Protein AF-A0A3L7LSU4-F1 (afdb_monomer_lite)

Sequence (202 aa):
MYWINGIPQAQLPLADRTIHLGDGFFTTARLLDGDIPLLAWHLERLSLAVQRLLFAPLDADALRREMLTVAGDGGDGVLKALISRGSGGQGYSFSGCGAPVPVLAGIKHNNRLEQVLISAHLERDAAHETLVLDTKGGECASTNLFWRRGYALAEVAVGPEALATADKVFITNALLPIVPVKAIDERHYADRTLYLQLYPLC

Foldseek 3Di:
DDADPNRDDDDADCQFCCNVPLQKFKDKFWQDFLDTPPLVVRLVLRQVCCVQSVADDDPSVVVSVSSSVVSNVTDTDMDMDMDTSTGDDDDPDPPPDDDDDPRPQLTRTRPCVVVVVLVVVCVVDPDPDDFDADPVQWTSDSDDDDDDDPDDDDDDGDHPVVVLVDLWDWDDDNHRHIDTDQDDVPRGRDDCPVVVVCVVVD

Structure (mmCIF, N/CA/C/O backbone):
data_AF-A0A3L7LSU4-F1
#
_entry.id   AF-A0A3L7LSU4-F1
#
loop_
_atom_site.group_PDB
_atom_site.id
_atom_site.type_symbol
_atom_site.label_atom_id
_atom_site.label_alt_id
_atom_site.label_comp_id
_atom_site.label_asym_id
_atom_site.label_entity_id
_atom_site.label_seq_id
_atom_site.pdbx_PDB_ins_code
_atom_site.Cartn_x
_atom_site.Cartn_y
_atom_site.Cartn_z
_atom_site.occupancy
_atom_site.B_iso_or_equiv
_atom_site.auth_seq_id
_atom_site.auth_comp_id
_atom_site.auth_asym_id
_atom_site.auth_atom_id
_atom_site.pdbx_PDB_model_num
ATOM 1 N N . MET A 1 1 ? 4.010 10.832 17.544 1.00 72.31 1 MET A N 1
ATOM 2 C CA . MET A 1 1 ? 2.819 10.707 18.415 1.00 72.31 1 MET A CA 1
ATOM 3 C C . MET A 1 1 ? 1.761 9.937 17.628 1.00 72.31 1 MET A C 1
ATOM 5 O O . MET A 1 1 ? 1.790 10.044 16.410 1.00 72.31 1 MET A O 1
ATOM 9 N N . TYR A 1 2 ? 0.921 9.111 18.259 1.00 81.62 2 TYR A N 1
ATOM 10 C CA . TYR A 1 2 ? -0.174 8.412 17.566 1.00 81.62 2 TYR A CA 1
ATOM 11 C C . TYR A 1 2 ? -1.514 8.980 18.024 1.00 81.62 2 TYR A C 1
ATOM 13 O O . TYR A 1 2 ? -1.640 9.392 19.176 1.00 81.62 2 TYR A O 1
ATOM 21 N N . TRP A 1 3 ? -2.499 8.954 17.131 1.00 81.12 3 TRP A N 1
ATOM 22 C CA . TRP A 1 3 ? -3.888 9.287 17.418 1.00 81.12 3 TRP A CA 1
ATOM 23 C C . TRP A 1 3 ? -4.716 8.024 17.227 1.00 81.12 3 TRP A C 1
ATOM 25 O O . TRP A 1 3 ? -4.648 7.390 16.176 1.00 81.12 3 TRP A O 1
ATOM 35 N N . ILE A 1 4 ? -5.463 7.639 18.256 1.00 81.69 4 ILE A N 1
ATOM 36 C CA . ILE A 1 4 ? -6.356 6.481 18.218 1.00 81.69 4 ILE A CA 1
ATOM 37 C C . ILE A 1 4 ? -7.745 6.989 18.579 1.00 81.69 4 ILE A C 1
ATOM 39 O O . ILE A 1 4 ? -7.951 7.478 19.693 1.00 81.69 4 ILE A O 1
ATOM 43 N N . ASN A 1 5 ? -8.674 6.890 17.623 1.00 80.19 5 ASN A N 1
ATOM 44 C CA . ASN A 1 5 ? -10.035 7.429 17.710 1.00 80.19 5 ASN A CA 1
ATOM 45 C C . ASN A 1 5 ? -10.043 8.923 18.092 1.00 80.19 5 ASN A C 1
ATOM 47 O O . ASN A 1 5 ? -10.687 9.320 19.062 1.00 80.19 5 ASN A O 1
ATOM 51 N N . GLY A 1 6 ? -9.242 9.731 17.388 1.00 75.75 6 GLY A N 1
ATOM 52 C CA . GLY A 1 6 ? -9.100 11.170 17.638 1.00 75.75 6 GLY A CA 1
ATOM 53 C C . GLY A 1 6 ? -8.309 11.568 18.894 1.00 75.75 6 GLY A C 1
ATOM 54 O O . GLY A 1 6 ? -8.063 12.755 19.095 1.00 75.75 6 GLY A O 1
ATOM 55 N N . ILE A 1 7 ? -7.871 10.618 19.729 1.00 81.19 7 ILE A N 1
ATOM 56 C CA . ILE A 1 7 ? -7.180 10.905 20.997 1.00 81.19 7 ILE A CA 1
ATOM 57 C C . ILE A 1 7 ? -5.681 10.589 20.874 1.00 81.19 7 ILE A C 1
ATOM 59 O O . ILE A 1 7 ? -5.341 9.463 20.496 1.00 81.19 7 ILE A O 1
ATOM 63 N N . PRO A 1 8 ? -4.770 11.519 21.230 1.00 83.50 8 PRO A N 1
ATOM 64 C CA . PRO A 1 8 ? -3.342 11.230 21.315 1.00 83.50 8 PRO A CA 1
ATOM 65 C C . PRO A 1 8 ? -3.047 10.165 22.378 1.00 83.50 8 PRO A C 1
ATOM 67 O O . PRO A 1 8 ? -3.254 10.390 23.569 1.00 83.50 8 PRO A O 1
ATOM 70 N N . GLN A 1 9 ? -2.558 8.998 21.965 1.00 86.94 9 GLN A N 1
ATOM 71 C CA . GLN A 1 9 ? -2.191 7.910 22.876 1.00 86.94 9 GLN A CA 1
ATOM 72 C C . GLN A 1 9 ? -1.255 6.911 22.197 1.00 86.94 9 GLN A C 1
ATOM 74 O O . GLN A 1 9 ? -1.222 6.819 20.978 1.00 86.94 9 GLN A O 1
ATOM 79 N N . ALA A 1 10 ? -0.497 6.142 22.978 1.00 85.12 10 ALA A N 1
ATOM 80 C CA . ALA A 1 10 ? 0.478 5.172 22.462 1.00 85.12 10 ALA A CA 1
ATOM 81 C C . ALA A 1 10 ? 0.079 3.706 22.706 1.00 85.12 10 ALA A C 1
ATOM 83 O O . ALA A 1 10 ? 0.893 2.806 22.510 1.00 85.12 10 ALA A O 1
ATOM 84 N N . GLN A 1 11 ? -1.146 3.463 23.175 1.00 86.06 11 GLN A N 1
ATOM 85 C CA . GLN A 1 11 ? -1.610 2.145 23.596 1.00 86.06 11 GLN A CA 1
ATOM 86 C C . GLN A 1 11 ? -2.879 1.765 22.841 1.00 86.06 11 GLN A C 1
ATOM 88 O O . GLN A 1 11 ? -3.807 2.558 22.737 1.00 86.06 11 GLN A O 1
ATOM 93 N N . LEU A 1 12 ? -2.917 0.532 22.343 1.00 84.31 12 LEU A N 1
ATOM 94 C CA . LEU A 1 12 ? -4.110 -0.094 21.785 1.00 84.31 12 LEU A CA 1
ATOM 95 C C . LEU A 1 12 ? -4.523 -1.244 22.719 1.00 84.31 12 LEU A C 1
ATOM 97 O O . LEU A 1 12 ? -3.636 -1.913 23.260 1.00 84.31 12 LEU A O 1
ATOM 101 N N . PRO A 1 13 ? -5.826 -1.505 22.929 1.00 82.56 13 PRO A N 1
ATOM 102 C CA . PRO A 1 13 ? -6.262 -2.657 23.707 1.00 82.56 13 PRO A CA 1
ATOM 103 C C . PRO A 1 13 ? -5.677 -3.957 23.151 1.00 82.56 13 PRO A C 1
ATOM 105 O O . PRO A 1 13 ? -5.752 -4.205 21.950 1.00 82.56 13 PRO A O 1
ATOM 108 N N . LEU A 1 14 ? -5.154 -4.825 24.024 1.00 86.12 14 LEU A N 1
ATOM 109 C CA . LEU A 1 14 ? -4.649 -6.138 23.599 1.00 86.12 14 LEU A CA 1
ATOM 110 C C . LEU A 1 14 ? -5.730 -6.979 22.923 1.00 86.12 14 LEU A C 1
ATOM 112 O O . LEU A 1 14 ? -5.404 -7.740 22.028 1.00 86.12 14 LEU A O 1
ATOM 116 N N . ALA A 1 15 ? -6.992 -6.801 23.323 1.00 81.56 15 ALA A N 1
ATOM 117 C CA . ALA A 1 15 ? -8.148 -7.479 22.744 1.00 81.56 15 ALA A CA 1
ATOM 118 C C . ALA A 1 15 ? -8.510 -7.000 21.323 1.00 81.56 15 ALA A C 1
ATOM 120 O O . ALA A 1 15 ? -9.449 -7.536 20.727 1.00 81.56 15 ALA A O 1
ATOM 121 N N . ASP A 1 16 ? -7.820 -5.989 20.782 1.00 86.19 16 ASP A N 1
ATOM 122 C CA . ASP A 1 16 ? -8.044 -5.533 19.416 1.00 86.19 16 ASP A CA 1
ATOM 123 C C . ASP A 1 16 ? -7.655 -6.628 18.414 1.00 86.19 16 ASP A C 1
ATOM 125 O O . ASP A 1 16 ? -6.566 -7.209 18.445 1.00 86.19 16 ASP A O 1
ATOM 129 N N . ARG A 1 17 ? -8.560 -6.910 17.481 1.00 86.62 17 ARG A N 1
ATOM 130 C CA . ARG A 1 17 ? -8.402 -7.993 16.510 1.00 86.62 17 ARG A CA 1
ATOM 131 C C . ARG A 1 17 ? -7.239 -7.767 15.548 1.00 86.62 17 ARG A C 1
ATOM 133 O O . ARG A 1 17 ? -6.739 -8.743 14.992 1.00 86.62 17 ARG A O 1
ATOM 140 N N . THR A 1 18 ? -6.747 -6.539 15.365 1.00 88.88 18 THR A N 1
ATOM 141 C CA . THR A 1 18 ? -5.531 -6.313 14.574 1.00 88.88 18 THR A CA 1
ATOM 142 C C . THR A 1 18 ? -4.288 -6.904 15.231 1.00 88.88 18 THR A C 1
ATOM 144 O O . THR A 1 18 ? -3.370 -7.281 14.507 1.00 88.88 18 THR A O 1
ATOM 147 N N . ILE A 1 19 ? -4.254 -6.995 16.565 1.00 86.31 19 ILE A N 1
ATOM 148 C CA . ILE A 1 19 ? -3.133 -7.573 17.315 1.00 86.31 19 ILE A CA 1
ATOM 149 C C . ILE A 1 19 ? -3.117 -9.091 17.147 1.00 86.31 19 ILE A C 1
ATOM 151 O O . ILE A 1 19 ? -2.060 -9.691 16.984 1.00 86.31 19 ILE A O 1
ATOM 155 N N . HIS A 1 20 ? -4.297 -9.709 17.155 1.00 83.38 20 HIS A N 1
ATOM 156 C CA . HIS A 1 20 ? -4.431 -11.162 17.115 1.00 83.38 20 HIS A CA 1
ATOM 157 C C . HIS A 1 20 ? -4.475 -11.746 15.700 1.00 83.38 20 HIS A C 1
ATOM 159 O O . HIS A 1 20 ? -3.969 -12.841 15.476 1.00 83.38 20 HIS A O 1
ATOM 165 N N . LEU A 1 21 ? -5.121 -11.048 14.763 1.00 87.00 21 LEU A N 1
ATOM 166 C CA . LEU A 1 21 ? -5.557 -11.609 13.479 1.00 87.00 21 LEU A CA 1
ATOM 167 C C . LEU A 1 21 ? -5.137 -10.773 12.265 1.00 87.00 21 LEU A C 1
ATOM 169 O O . LEU A 1 21 ? -5.483 -11.127 11.140 1.00 87.00 21 LEU A O 1
ATOM 173 N N . GLY A 1 22 ? -4.501 -9.614 12.473 1.00 88.94 22 GLY A N 1
ATOM 174 C CA . GLY A 1 22 ? -4.298 -8.647 11.391 1.00 88.94 22 GLY A CA 1
ATOM 175 C C . GLY A 1 22 ? -5.618 -8.185 10.752 1.00 88.94 22 GLY A C 1
ATOM 176 O O . GLY A 1 22 ? -5.636 -7.824 9.575 1.00 88.94 22 GLY A O 1
ATOM 177 N N . ASP A 1 23 ? -6.727 -8.223 11.503 1.00 89.75 23 ASP A N 1
ATOM 178 C CA . ASP A 1 23 ? -8.079 -7.889 11.036 1.00 89.75 23 ASP A CA 1
ATOM 179 C C . ASP A 1 23 ? -8.270 -6.368 10.965 1.00 89.75 23 ASP A C 1
ATOM 181 O O . ASP A 1 23 ? -8.862 -5.718 11.833 1.00 89.75 23 ASP A O 1
ATOM 185 N N . GLY A 1 24 ? -7.661 -5.799 9.931 1.00 90.81 24 GLY A N 1
ATOM 186 C CA . GLY A 1 24 ? -7.587 -4.374 9.681 1.00 90.81 24 GLY A CA 1
ATOM 187 C C . GLY A 1 24 ? -6.903 -4.071 8.357 1.00 90.81 24 GLY A C 1
ATOM 188 O O . GLY A 1 24 ? -6.406 -4.956 7.653 1.00 90.81 24 GLY A O 1
ATOM 189 N N . PHE A 1 25 ? -6.879 -2.796 8.013 1.00 94.50 25 PHE A N 1
ATOM 190 C CA . PHE A 1 25 ? -6.265 -2.285 6.797 1.00 94.50 25 PHE A CA 1
ATOM 191 C C . PHE A 1 25 ? -5.698 -0.896 7.038 1.00 94.50 25 PHE A C 1
ATOM 193 O O . PHE A 1 25 ? -5.996 -0.242 8.037 1.00 94.50 25 PHE A O 1
ATOM 200 N N . PHE A 1 26 ? -4.837 -0.448 6.132 1.00 95.19 26 PHE A N 1
ATOM 201 C CA . PHE A 1 26 ? -4.142 0.811 6.311 1.00 95.19 26 PHE A CA 1
ATOM 202 C C . PHE A 1 26 ? -3.858 1.519 4.998 1.00 95.19 26 PHE A C 1
ATOM 204 O O . PHE A 1 26 ? -3.836 0.934 3.915 1.00 95.19 26 PHE A O 1
ATOM 211 N N . THR A 1 27 ? -3.552 2.801 5.113 1.00 95.00 27 THR A N 1
ATOM 212 C CA . THR A 1 27 ? -2.898 3.546 4.052 1.00 95.00 27 THR A CA 1
ATOM 213 C C . THR A 1 27 ? -1.707 4.319 4.593 1.00 95.00 27 THR A C 1
ATOM 215 O O . THR A 1 27 ? -1.620 4.600 5.788 1.00 95.00 27 THR A O 1
ATOM 218 N N . THR A 1 28 ? -0.765 4.620 3.710 1.00 94.00 28 THR A N 1
ATOM 219 C CA . THR A 1 28 ? 0.443 5.380 4.024 1.00 94.00 28 THR A CA 1
ATOM 220 C C . THR A 1 28 ? 0.536 6.491 3.000 1.00 94.00 28 THR A C 1
ATOM 222 O O . THR A 1 28 ? 0.670 6.197 1.815 1.00 94.00 28 THR A O 1
ATOM 225 N N . ALA A 1 29 ? 0.387 7.726 3.454 1.00 93.44 29 ALA A N 1
ATOM 226 C CA . ALA A 1 29 ? 0.376 8.927 2.641 1.00 93.44 29 ALA A CA 1
ATOM 227 C C . ALA A 1 29 ? 1.642 9.744 2.901 1.00 93.44 29 ALA A C 1
ATOM 229 O O . ALA A 1 29 ? 2.172 9.751 4.016 1.00 93.44 29 ALA A O 1
ATOM 230 N N . ARG A 1 30 ? 2.114 10.435 1.868 1.00 92.88 30 ARG A N 1
ATOM 231 C CA . ARG A 1 30 ? 3.151 11.454 2.009 1.00 92.88 30 ARG A CA 1
ATOM 232 C C . ARG A 1 30 ? 2.532 12.707 2.634 1.00 92.88 30 ARG A C 1
ATOM 234 O O . ARG A 1 30 ? 1.376 13.011 2.353 1.00 92.88 30 ARG A O 1
ATOM 241 N N . LEU A 1 31 ? 3.295 13.404 3.466 1.00 92.56 31 LEU A N 1
ATOM 242 C CA . LEU A 1 31 ? 3.015 14.775 3.884 1.00 92.56 31 LEU A CA 1
ATOM 243 C C . LEU A 1 31 ? 3.996 15.695 3.164 1.00 92.56 31 LEU A C 1
ATOM 245 O O . LEU A 1 31 ? 5.190 15.383 3.117 1.00 92.56 31 LEU A O 1
ATOM 249 N N . LEU A 1 32 ? 3.478 16.769 2.580 1.00 90.31 32 LEU A N 1
ATOM 250 C CA . LEU A 1 32 ? 4.253 17.801 1.897 1.00 90.31 32 LEU A CA 1
ATOM 251 C C . LEU A 1 32 ? 3.725 19.158 2.321 1.00 90.31 32 LEU A C 1
ATOM 253 O O . LEU A 1 32 ? 2.558 19.436 2.071 1.00 90.31 32 LEU A O 1
ATOM 257 N N . ASP A 1 33 ? 4.556 19.967 2.973 1.00 89.56 33 ASP A N 1
ATOM 258 C CA . ASP A 1 33 ? 4.183 21.322 3.410 1.00 89.56 33 ASP A CA 1
ATOM 259 C C . ASP A 1 33 ? 2.855 21.386 4.203 1.00 89.56 33 ASP A C 1
ATOM 261 O O . ASP A 1 33 ? 2.079 22.333 4.097 1.00 89.56 33 ASP A O 1
ATOM 265 N N . GLY A 1 34 ? 2.580 20.357 5.016 1.00 88.00 34 GLY A N 1
ATOM 266 C CA . GLY A 1 34 ? 1.340 20.245 5.798 1.00 88.00 34 GLY A CA 1
ATOM 267 C C . GLY A 1 34 ? 0.107 19.778 5.011 1.00 88.00 34 GLY A C 1
ATOM 268 O O . GLY A 1 34 ? -0.969 19.630 5.590 1.00 88.00 34 GLY A O 1
ATOM 269 N N . ASP A 1 35 ? 0.260 19.482 3.721 1.00 91.56 35 ASP A N 1
ATOM 270 C CA . ASP A 1 35 ? -0.760 18.877 2.872 1.00 91.56 35 ASP A CA 1
ATOM 271 C C . ASP A 1 35 ? -0.581 17.359 2.734 1.00 91.56 35 ASP A C 1
ATOM 273 O O . ASP A 1 35 ? 0.493 16.787 2.943 1.00 91.56 35 ASP A O 1
ATOM 277 N N . ILE A 1 36 ? -1.668 16.696 2.325 1.00 94.69 36 ILE A N 1
ATOM 278 C CA . ILE A 1 36 ? -1.700 15.266 2.004 1.00 94.69 36 ILE A CA 1
ATOM 279 C C . ILE A 1 36 ? -1.989 15.105 0.504 1.00 94.69 36 ILE A C 1
ATOM 281 O O . ILE A 1 36 ? -3.161 15.100 0.098 1.00 94.69 36 ILE A O 1
ATOM 285 N N . PRO A 1 37 ? -0.960 14.947 -0.349 1.00 92.81 37 PRO A N 1
ATOM 286 C CA . PRO A 1 37 ? -1.159 14.621 -1.753 1.00 92.81 37 PRO A CA 1
ATOM 287 C C . PRO A 1 37 ? -2.049 13.387 -1.919 1.00 92.81 37 PRO A C 1
ATOM 289 O O . PRO A 1 37 ? -1.949 12.414 -1.171 1.00 92.81 37 PRO A O 1
ATOM 292 N N . LEU A 1 38 ? -2.936 13.425 -2.916 1.00 94.00 38 LEU A N 1
ATOM 293 C CA . LEU A 1 38 ? -3.853 12.325 -3.238 1.00 94.00 38 LEU A CA 1
ATOM 294 C C . LEU A 1 38 ? -4.782 11.906 -2.076 1.00 94.00 38 LEU A C 1
ATOM 296 O O . LEU A 1 38 ? -5.271 10.776 -2.064 1.00 94.00 38 LEU A O 1
ATOM 300 N N . LEU A 1 39 ? -5.082 12.800 -1.121 1.00 95.69 39 LEU A N 1
ATOM 301 C CA . LEU A 1 39 ? -5.951 12.509 0.032 1.00 95.69 39 LEU A CA 1
ATOM 302 C C . LEU A 1 39 ? -7.267 11.816 -0.354 1.00 95.69 39 LEU A C 1
ATOM 304 O O . LEU A 1 39 ? -7.653 10.835 0.276 1.00 95.69 39 LEU A O 1
ATOM 308 N N . ALA A 1 40 ? -7.933 12.283 -1.414 1.00 95.62 40 ALA A N 1
ATOM 309 C CA . ALA A 1 40 ? -9.173 11.675 -1.900 1.00 95.62 40 ALA A CA 1
ATOM 310 C C . ALA A 1 40 ? -8.990 10.188 -2.262 1.00 95.62 40 ALA A C 1
ATOM 312 O O . ALA A 1 40 ? -9.800 9.356 -1.865 1.00 95.62 40 ALA A O 1
ATOM 313 N N . TRP A 1 41 ? -7.882 9.841 -2.920 1.00 94.62 41 TRP A N 1
ATOM 314 C CA . TRP A 1 41 ? -7.555 8.464 -3.298 1.00 94.62 41 TRP A CA 1
ATOM 315 C C . TRP A 1 41 ? -7.166 7.614 -2.088 1.00 94.62 41 TRP A C 1
ATOM 317 O O . TRP A 1 41 ? -7.467 6.422 -2.048 1.00 94.62 41 TRP A O 1
ATOM 327 N N . HIS A 1 42 ? -6.518 8.211 -1.079 1.00 95.19 42 HIS A N 1
ATOM 328 C CA . HIS A 1 42 ? -6.267 7.557 0.206 1.00 95.19 42 HIS A CA 1
ATOM 329 C C . HIS A 1 42 ? -7.571 7.209 0.932 1.00 95.19 42 HIS A C 1
ATOM 331 O O . HIS A 1 42 ? -7.696 6.094 1.432 1.00 95.19 42 HIS A O 1
ATOM 337 N N . LEU A 1 43 ? -8.552 8.111 0.950 1.00 95.12 43 LEU A N 1
ATOM 338 C CA . LEU A 1 43 ? -9.866 7.846 1.540 1.00 95.12 43 LEU A CA 1
ATOM 339 C C . LEU A 1 43 ? -10.650 6.807 0.726 1.00 95.12 43 LEU A C 1
ATOM 341 O O . LEU A 1 43 ? -11.222 5.885 1.302 1.00 95.12 43 LEU A O 1
ATOM 345 N N . GLU A 1 44 ? -10.622 6.890 -0.605 1.00 93.81 44 GLU A N 1
ATOM 346 C CA . GLU A 1 44 ? -11.315 5.950 -1.492 1.00 93.81 44 GLU A CA 1
ATOM 347 C C . GLU A 1 44 ? -10.834 4.505 -1.301 1.00 93.81 44 GLU A C 1
ATOM 349 O O . GLU A 1 44 ? -11.649 3.596 -1.137 1.00 93.81 44 GLU A O 1
ATOM 354 N N . ARG A 1 45 ? -9.516 4.271 -1.225 1.00 93.12 45 ARG A N 1
ATOM 355 C CA . ARG A 1 45 ? -8.993 2.914 -0.979 1.00 93.12 45 ARG A CA 1
ATOM 356 C C . ARG A 1 45 ? -9.352 2.368 0.402 1.00 93.12 45 ARG A C 1
ATOM 358 O O . ARG A 1 45 ? -9.501 1.156 0.547 1.00 93.12 45 ARG A O 1
ATOM 365 N N . LEU A 1 46 ? -9.471 3.233 1.413 1.00 93.62 46 LEU A N 1
ATOM 366 C CA . LEU A 1 46 ? -9.901 2.825 2.750 1.00 93.62 46 LEU A CA 1
ATOM 367 C C . LEU A 1 46 ? -11.385 2.453 2.723 1.00 93.62 46 LEU A C 1
ATOM 369 O O . LEU A 1 46 ? -11.748 1.397 3.230 1.00 93.62 46 LEU A O 1
ATOM 373 N N . SER A 1 47 ? -12.219 3.237 2.040 1.00 92.12 47 SER A N 1
ATOM 374 C CA . SER A 1 47 ? -13.634 2.920 1.813 1.00 92.12 47 SER A CA 1
ATOM 375 C C . SER A 1 47 ? -13.825 1.604 1.053 1.00 92.12 47 SER A C 1
ATOM 377 O O . SER A 1 47 ? -14.669 0.789 1.425 1.00 92.12 47 SER A O 1
ATOM 379 N N . LEU A 1 48 ? -13.004 1.337 0.033 1.00 91.50 48 LEU A N 1
ATOM 380 C CA . LEU A 1 48 ? -13.018 0.056 -0.675 1.00 91.50 48 LEU A CA 1
ATOM 381 C C . LEU A 1 48 ? -12.661 -1.111 0.259 1.00 91.50 48 LEU A C 1
ATOM 383 O O . LEU A 1 48 ? -13.289 -2.168 0.202 1.00 91.50 48 LEU A O 1
ATOM 387 N N . ALA A 1 49 ? -11.673 -0.927 1.140 1.00 91.50 49 ALA A N 1
ATOM 388 C CA . ALA A 1 49 ? -11.294 -1.935 2.123 1.00 91.50 49 ALA A CA 1
ATOM 389 C C . ALA A 1 49 ? -12.406 -2.187 3.155 1.00 91.50 49 ALA A C 1
ATOM 391 O O . ALA A 1 49 ? -12.678 -3.349 3.453 1.00 91.50 49 ALA A O 1
ATOM 392 N N . VAL A 1 50 ? -13.100 -1.140 3.626 1.00 91.25 50 VAL A N 1
ATOM 393 C CA . VAL A 1 50 ? -14.287 -1.265 4.498 1.00 91.25 50 VAL A CA 1
ATOM 394 C C . VAL A 1 50 ? -15.318 -2.196 3.865 1.00 91.25 50 VAL A C 1
ATOM 396 O O . VAL A 1 50 ? -15.761 -3.151 4.501 1.00 91.25 50 VAL A O 1
ATOM 399 N N . GLN A 1 51 ? -15.660 -1.950 2.597 1.00 89.56 51 GLN A N 1
ATOM 400 C CA . GLN A 1 51 ? -16.658 -2.737 1.872 1.00 89.56 51 GLN A CA 1
ATOM 401 C C . GLN A 1 51 ? -16.213 -4.191 1.695 1.00 89.56 51 GLN A C 1
ATOM 403 O O . GLN A 1 51 ? -16.954 -5.118 2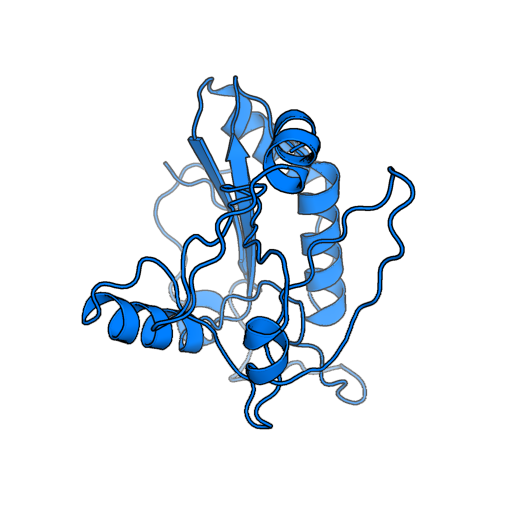.014 1.00 89.56 51 GLN A O 1
ATOM 408 N N . ARG A 1 52 ? -14.988 -4.404 1.208 1.00 88.50 52 ARG A N 1
ATOM 409 C CA . ARG A 1 52 ? -14.492 -5.741 0.856 1.00 88.50 52 ARG A CA 1
ATOM 410 C C . ARG A 1 52 ? -14.172 -6.616 2.066 1.00 88.50 52 ARG A C 1
ATOM 412 O O . ARG A 1 52 ? -14.268 -7.835 1.971 1.00 88.50 52 ARG A O 1
ATOM 419 N N . LEU A 1 53 ? -13.791 -6.008 3.189 1.00 87.81 53 LEU A N 1
ATOM 420 C CA . LEU A 1 53 ? -13.511 -6.707 4.445 1.00 87.81 53 LEU A CA 1
ATOM 421 C C . LEU A 1 53 ? -14.719 -6.725 5.390 1.00 87.81 53 LEU A C 1
ATOM 423 O O . LEU A 1 53 ? -14.584 -7.169 6.531 1.00 87.81 53 LEU A O 1
ATOM 427 N N . LEU A 1 54 ? -15.891 -6.271 4.932 1.00 88.25 54 LEU A N 1
ATOM 428 C CA . LEU A 1 54 ? -17.152 -6.333 5.674 1.00 88.25 54 LEU A CA 1
ATOM 429 C C . LEU A 1 54 ? -17.070 -5.606 7.028 1.00 88.25 54 LEU A C 1
ATOM 431 O O . LEU A 1 54 ? -17.449 -6.145 8.068 1.00 88.25 54 LEU A O 1
ATOM 435 N N . PHE A 1 55 ? -16.486 -4.410 7.042 1.00 88.19 55 PHE A N 1
ATOM 436 C CA . PHE A 1 55 ? -16.462 -3.546 8.223 1.00 88.19 55 PHE A CA 1
ATOM 437 C C . PHE A 1 55 ? -17.784 -2.785 8.357 1.00 88.19 55 PHE A C 1
ATOM 439 O O . PHE A 1 55 ? -18.491 -2.558 7.374 1.00 88.19 55 PHE A O 1
ATOM 446 N N . ALA A 1 56 ? -18.098 -2.350 9.580 1.00 87.06 56 ALA A N 1
ATOM 447 C CA . ALA A 1 56 ? -19.136 -1.344 9.775 1.00 87.06 56 ALA A CA 1
ATOM 448 C C . ALA A 1 56 ? -18.785 -0.062 8.989 1.00 87.06 56 ALA A C 1
ATOM 450 O O . ALA A 1 56 ? -17.596 0.201 8.768 1.00 87.06 56 ALA A O 1
ATOM 451 N N . PRO A 1 57 ? -19.785 0.738 8.569 1.00 87.12 57 PRO A N 1
ATOM 452 C CA . PRO A 1 57 ? -19.534 1.988 7.865 1.00 87.12 57 PRO A CA 1
ATOM 453 C C . PRO A 1 57 ? -18.541 2.876 8.621 1.00 87.12 57 PRO A C 1
ATOM 455 O O . PRO A 1 57 ? -18.704 3.135 9.813 1.00 87.12 57 PRO A O 1
ATOM 458 N N . LEU A 1 58 ? -17.517 3.336 7.908 1.00 87.19 58 LEU A N 1
ATOM 459 C CA . LEU A 1 58 ? -16.524 4.279 8.407 1.00 87.19 58 LEU A CA 1
ATOM 460 C C . LEU A 1 58 ? -16.967 5.700 8.052 1.00 87.19 58 LEU A C 1
ATOM 462 O O . LEU A 1 58 ? -17.283 5.970 6.893 1.00 87.19 58 LEU A O 1
ATOM 466 N N . ASP A 1 59 ? -16.951 6.612 9.025 1.00 90.94 59 ASP A N 1
ATOM 467 C CA . ASP A 1 59 ? -17.158 8.039 8.765 1.00 90.94 59 ASP A CA 1
ATOM 468 C C . ASP A 1 59 ? -15.915 8.615 8.066 1.00 90.94 59 ASP A C 1
ATOM 470 O O . ASP A 1 59 ? -14.917 8.985 8.693 1.00 90.94 59 ASP A O 1
ATOM 474 N N . ALA A 1 60 ? -15.966 8.642 6.733 1.00 90.19 60 ALA A N 1
ATOM 475 C CA . ALA A 1 60 ? -14.874 9.122 5.897 1.00 90.19 60 ALA A CA 1
ATOM 476 C C . ALA A 1 60 ? -14.583 10.617 6.106 1.00 90.19 60 ALA A C 1
ATOM 478 O O . ALA A 1 60 ? -13.431 11.031 5.972 1.00 90.19 60 ALA A O 1
ATOM 479 N N . ASP A 1 61 ? -15.587 11.421 6.468 1.00 92.56 61 ASP A N 1
ATOM 480 C CA . ASP A 1 61 ? -15.407 12.849 6.719 1.00 92.56 61 ASP A CA 1
ATOM 481 C C . ASP A 1 61 ? -14.737 13.098 8.072 1.00 92.56 61 ASP A C 1
ATOM 483 O O . ASP A 1 61 ? -13.883 13.981 8.181 1.00 92.56 61 ASP A O 1
ATOM 487 N N . ALA A 1 62 ? -15.080 12.314 9.098 1.00 90.69 62 ALA A N 1
ATOM 488 C CA . ALA A 1 62 ? -14.363 12.333 10.371 1.00 90.69 62 ALA A CA 1
ATOM 489 C C . ALA A 1 62 ? -12.901 11.926 10.186 1.00 90.69 62 ALA A C 1
ATOM 491 O O . ALA A 1 62 ? -12.012 12.683 10.580 1.00 90.69 62 ALA A O 1
ATOM 492 N N . LEU A 1 63 ? -12.645 10.813 9.491 1.00 91.50 63 LEU A N 1
ATOM 493 C CA . LEU A 1 63 ? -11.282 10.377 9.198 1.00 91.50 63 LEU A CA 1
ATOM 494 C C . LEU A 1 63 ? -10.509 11.429 8.392 1.00 91.50 63 LEU A C 1
ATOM 496 O O . LEU A 1 63 ? -9.352 11.714 8.693 1.00 91.50 63 LEU A O 1
ATOM 500 N N . ARG A 1 64 ? -11.146 12.049 7.392 1.00 94.56 64 ARG A N 1
ATOM 501 C CA . ARG A 1 64 ? -10.545 13.140 6.616 1.00 94.56 64 ARG A CA 1
ATOM 502 C C . ARG A 1 64 ? -10.116 14.294 7.517 1.00 94.56 64 ARG A C 1
ATOM 504 O O . ARG A 1 64 ? -8.999 14.782 7.366 1.00 94.56 64 ARG A O 1
ATOM 511 N N . ARG A 1 65 ? -10.987 14.740 8.430 1.00 92.50 65 ARG A N 1
ATOM 512 C CA . ARG A 1 65 ? -10.663 15.814 9.381 1.00 92.50 65 ARG A CA 1
ATOM 513 C C . ARG A 1 65 ? -9.492 15.423 10.274 1.00 92.50 65 ARG A C 1
ATOM 515 O O . ARG A 1 65 ? -8.584 16.224 10.425 1.00 92.50 65 ARG A O 1
ATOM 522 N N . GLU A 1 66 ? -9.474 14.202 10.804 1.00 90.69 66 GLU A N 1
ATOM 523 C CA . GLU A 1 66 ? -8.361 13.715 11.630 1.00 90.69 66 GLU A CA 1
ATOM 524 C C . GLU A 1 66 ? -7.035 13.702 10.863 1.00 90.69 66 GLU A C 1
ATOM 526 O O . GLU A 1 66 ? -6.034 14.212 11.362 1.00 90.69 66 GLU A O 1
ATOM 531 N N . MET A 1 67 ? -7.030 13.184 9.631 1.00 92.88 67 MET A N 1
ATOM 532 C CA . MET A 1 67 ? -5.836 13.178 8.784 1.00 92.88 67 MET A CA 1
ATOM 533 C C . MET A 1 67 ? -5.320 14.600 8.529 1.00 92.88 67 MET A C 1
ATOM 535 O O . MET A 1 67 ? -4.123 14.841 8.657 1.00 92.88 67 MET A O 1
ATOM 539 N N . LEU A 1 68 ? -6.216 15.541 8.212 1.00 92.44 68 LEU A N 1
ATOM 540 C CA . LEU A 1 68 ? -5.858 16.945 7.988 1.00 92.44 68 LEU A CA 1
ATOM 541 C C . LEU A 1 68 ? -5.350 17.631 9.260 1.00 92.44 68 LEU A C 1
ATOM 543 O O . LEU A 1 68 ? -4.399 18.398 9.182 1.00 92.44 68 LEU A O 1
ATOM 547 N N . THR A 1 69 ? -5.931 17.335 10.424 1.00 89.19 69 THR A N 1
ATOM 548 C CA . THR A 1 69 ? -5.435 17.847 11.708 1.00 89.19 69 THR A CA 1
ATOM 549 C C . THR A 1 69 ? -4.005 17.381 11.965 1.00 89.19 69 THR A C 1
ATOM 551 O O . THR A 1 69 ? -3.162 18.196 12.312 1.00 89.19 69 THR A O 1
ATOM 554 N N . VAL A 1 70 ? -3.709 16.094 11.745 1.00 85.62 70 VAL A N 1
ATOM 555 C CA . VAL A 1 70 ? -2.353 15.545 11.931 1.00 85.62 70 VAL A CA 1
ATOM 556 C C . VAL A 1 70 ? -1.359 16.121 10.917 1.00 85.62 70 VAL A C 1
ATOM 558 O O . VAL A 1 70 ? -0.196 16.324 11.250 1.00 85.62 70 VAL A O 1
ATOM 561 N N . ALA A 1 71 ? -1.792 16.387 9.683 1.00 88.69 71 ALA A N 1
ATOM 562 C CA . ALA A 1 71 ? -0.944 17.011 8.668 1.00 88.69 71 ALA A CA 1
ATOM 563 C C . ALA A 1 71 ? -0.680 18.504 8.950 1.00 88.69 71 ALA A C 1
ATOM 565 O O . ALA A 1 71 ? 0.425 18.991 8.714 1.00 88.69 71 ALA A O 1
ATOM 566 N N . GLY A 1 72 ? -1.670 19.209 9.509 1.00 80.31 72 GLY A N 1
ATOM 567 C CA . GLY A 1 72 ? -1.626 20.644 9.801 1.00 80.31 72 GLY A CA 1
ATOM 568 C C . GLY A 1 72 ? -0.593 21.069 10.848 1.00 80.31 72 GLY A C 1
ATOM 569 O O . GLY A 1 72 ? -0.293 22.258 10.937 1.00 80.31 72 GLY A O 1
ATOM 570 N N . ASP A 1 73 ? 0.006 20.122 11.578 1.00 71.00 73 ASP A N 1
ATOM 571 C CA . ASP A 1 73 ? 1.124 20.375 12.501 1.00 71.00 73 ASP A CA 1
ATOM 572 C C . ASP A 1 73 ? 2.435 20.773 11.779 1.00 71.00 73 ASP A C 1
ATOM 574 O O . ASP A 1 73 ? 3.429 21.085 12.433 1.00 71.00 73 ASP A O 1
ATOM 578 N N . GLY A 1 74 ? 2.421 20.839 10.440 1.00 62.69 74 GLY A N 1
ATOM 579 C CA . GLY A 1 74 ? 3.392 21.572 9.630 1.00 62.69 74 GLY A CA 1
ATOM 580 C C . GLY A 1 74 ? 4.713 20.835 9.441 1.00 62.69 74 GLY A C 1
ATOM 581 O O . GLY A 1 74 ? 5.654 20.997 10.216 1.00 62.69 74 GLY A O 1
ATOM 582 N N . GLY A 1 75 ? 4.814 20.060 8.361 1.00 78.25 75 GLY A N 1
ATOM 583 C CA . GLY A 1 75 ? 6.090 19.505 7.919 1.00 78.25 75 GLY A CA 1
ATOM 584 C C . GLY A 1 75 ? 5.971 18.417 6.860 1.00 78.25 75 GLY A C 1
ATOM 585 O O . GLY A 1 75 ? 4.916 17.809 6.665 1.00 78.25 75 GLY A O 1
ATOM 586 N N . ASP A 1 76 ? 7.096 18.157 6.203 1.00 89.81 76 ASP A N 1
ATOM 587 C CA . ASP A 1 76 ? 7.274 16.984 5.359 1.00 89.81 76 ASP A CA 1
ATOM 588 C C . ASP A 1 76 ? 7.332 15.720 6.215 1.00 89.81 76 ASP A C 1
ATOM 590 O O . ASP A 1 76 ? 7.935 15.687 7.292 1.00 89.81 76 ASP A O 1
ATOM 594 N N . GLY A 1 77 ? 6.731 14.639 5.727 1.00 90.69 77 GLY A N 1
ATOM 595 C CA . GLY A 1 77 ? 6.691 13.408 6.499 1.00 90.69 77 GLY A CA 1
ATOM 596 C C . GLY A 1 77 ? 5.845 12.306 5.893 1.00 90.69 77 GLY A C 1
ATOM 597 O O . GLY A 1 77 ? 5.558 12.268 4.696 1.00 90.69 77 GLY A O 1
ATOM 598 N N . VAL A 1 78 ? 5.464 11.369 6.756 1.00 91.31 78 VAL A N 1
ATOM 599 C CA . VAL A 1 78 ? 4.658 10.206 6.396 1.00 91.31 78 VAL A CA 1
ATOM 600 C C . VAL A 1 78 ? 3.519 10.076 7.392 1.00 91.31 78 VAL A C 1
ATOM 602 O O . VAL A 1 78 ? 3.745 9.923 8.591 1.00 91.31 78 VAL A O 1
ATOM 605 N N . LEU A 1 79 ? 2.294 10.070 6.879 1.00 91.44 79 LEU A N 1
ATOM 606 C CA . LEU A 1 79 ? 1.095 9.786 7.652 1.00 91.44 79 LEU A CA 1
ATOM 607 C C . LEU A 1 79 ? 0.655 8.349 7.387 1.00 91.44 79 LEU A C 1
ATOM 609 O O . LEU A 1 79 ? 0.498 7.926 6.241 1.00 91.44 79 LEU A O 1
ATOM 613 N N . LYS A 1 80 ? 0.409 7.586 8.452 1.00 92.56 80 LYS A N 1
ATOM 614 C CA . LYS A 1 80 ? -0.173 6.245 8.361 1.00 92.56 80 LYS A CA 1
ATOM 615 C C . LYS A 1 80 ? -1.518 6.225 9.073 1.00 92.56 80 LYS A C 1
ATOM 617 O O . LYS A 1 80 ? -1.565 6.409 10.283 1.00 92.56 80 LYS A O 1
ATOM 622 N N . ALA A 1 81 ? -2.586 5.948 8.330 1.00 93.12 81 ALA A N 1
ATOM 623 C CA . ALA A 1 81 ? -3.906 5.688 8.898 1.00 93.12 81 ALA A CA 1
ATOM 624 C C . ALA A 1 81 ? -4.142 4.175 8.922 1.00 93.12 81 ALA A C 1
ATOM 626 O 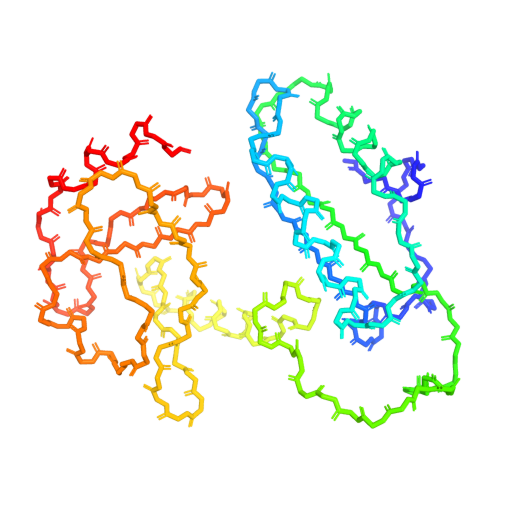O . ALA A 1 81 ? -4.039 3.524 7.880 1.00 93.12 81 ALA A O 1
ATOM 627 N N . LEU A 1 82 ? -4.424 3.618 10.102 1.00 93.38 82 LEU A N 1
ATOM 628 C CA . LEU A 1 82 ? -4.717 2.201 10.319 1.00 93.38 82 LEU A CA 1
ATOM 629 C C . LEU A 1 82 ? -6.121 2.071 10.901 1.00 93.38 82 LEU A C 1
ATOM 631 O O . LEU A 1 82 ? -6.444 2.723 11.887 1.00 93.38 82 LEU A O 1
ATOM 635 N N . ILE A 1 83 ? -6.930 1.212 10.293 1.00 93.81 83 ILE A N 1
ATOM 636 C CA . ILE A 1 83 ? -8.286 0.897 10.726 1.00 93.81 83 ILE A CA 1
ATOM 637 C C . ILE A 1 83 ? -8.283 -0.566 11.169 1.00 93.81 83 ILE A C 1
ATOM 639 O O . ILE A 1 83 ? -7.938 -1.452 10.382 1.00 93.81 83 ILE A O 1
ATOM 643 N N . SER A 1 84 ? -8.646 -0.822 12.426 1.00 91.44 84 SER A N 1
ATOM 644 C CA . SER A 1 84 ? -8.872 -2.168 12.964 1.00 91.44 84 SER A CA 1
ATOM 645 C C . SER A 1 84 ? -10.365 -2.445 13.089 1.00 91.44 84 SER A C 1
ATOM 647 O O . SER A 1 84 ? -11.176 -1.521 13.175 1.00 91.44 84 SER A O 1
ATOM 649 N N . ARG A 1 85 ? -10.758 -3.726 13.116 1.00 89.62 85 ARG A N 1
ATOM 650 C CA . ARG A 1 85 ? -12.152 -4.101 13.420 1.00 89.62 85 ARG A CA 1
ATOM 651 C C . ARG A 1 85 ? -12.537 -3.799 14.879 1.00 89.62 85 ARG A C 1
ATOM 653 O O . ARG A 1 85 ? -13.701 -3.923 15.246 1.00 89.62 85 ARG A O 1
ATOM 660 N N . GLY A 1 86 ? -11.573 -3.410 15.713 1.00 85.50 86 GLY A N 1
ATOM 661 C CA . GLY A 1 86 ? -11.752 -3.211 17.143 1.00 85.50 86 GLY A CA 1
ATOM 662 C C . GLY A 1 86 ? -11.659 -4.516 17.932 1.00 85.50 86 GLY A C 1
ATOM 663 O O . GLY A 1 86 ? -11.110 -5.516 17.467 1.00 85.50 86 GLY A O 1
ATOM 664 N N . SER A 1 87 ? -12.182 -4.496 19.158 1.00 83.62 87 SER A N 1
ATOM 665 C CA . SER A 1 87 ? -12.178 -5.637 20.084 1.00 83.62 87 SER A CA 1
ATOM 666 C C . SER A 1 87 ? -13.493 -6.425 20.040 1.00 83.62 87 SER A C 1
ATOM 668 O O . SER A 1 87 ? -14.553 -5.854 19.794 1.00 83.62 87 SER A O 1
ATOM 670 N N . GLY A 1 88 ? -13.439 -7.727 20.345 1.00 77.56 88 GLY A N 1
ATOM 671 C CA . GLY A 1 88 ? -14.621 -8.588 20.499 1.00 77.56 88 GLY A CA 1
ATOM 672 C C . GLY A 1 88 ? -14.777 -9.689 19.439 1.00 77.56 88 GLY A C 1
ATOM 673 O O . GLY A 1 88 ? -13.892 -9.936 18.616 1.00 77.56 88 GLY A O 1
ATOM 674 N N . GLY A 1 89 ? -15.926 -10.374 19.486 1.00 69.19 89 GLY A N 1
ATOM 675 C CA . GLY A 1 89 ? -16.197 -11.591 18.708 1.00 69.19 89 GLY A CA 1
ATOM 676 C C . GLY A 1 89 ? -15.575 -12.854 19.325 1.00 69.19 89 GLY A C 1
ATOM 677 O O . GLY A 1 89 ? -14.651 -12.777 20.130 1.00 69.19 89 GLY A O 1
ATOM 678 N N . GLN A 1 90 ? -16.098 -14.031 18.969 1.00 68.06 90 GLN A N 1
ATOM 679 C CA . GLN A 1 90 ? -15.532 -15.322 19.384 1.00 68.06 90 GLN A CA 1
ATOM 680 C C . GLN A 1 90 ? -14.731 -15.941 18.236 1.00 68.06 90 GLN A C 1
ATOM 682 O O . GLN A 1 90 ? -15.269 -16.186 17.153 1.00 68.06 90 GLN A O 1
ATOM 687 N N . GLY A 1 91 ? -13.444 -16.203 18.478 1.00 71.19 91 GLY A N 1
ATOM 688 C CA . GLY A 1 91 ? -12.534 -16.755 17.474 1.00 71.19 91 GLY A CA 1
ATOM 689 C C . GLY A 1 91 ? -12.529 -15.932 16.178 1.00 71.19 91 GLY A C 1
ATOM 690 O O . GLY A 1 91 ? -12.430 -14.702 16.195 1.00 71.19 91 GLY A O 1
ATOM 691 N N . TYR A 1 92 ? -12.677 -16.621 15.046 1.00 77.31 92 TYR A N 1
ATOM 692 C CA . TYR A 1 92 ? -12.734 -16.014 13.711 1.00 77.31 92 TYR A CA 1
ATOM 693 C C . TYR A 1 92 ? -14.154 -15.605 13.268 1.00 77.31 92 TYR A C 1
ATOM 695 O O . TYR A 1 92 ? -14.321 -15.185 12.126 1.00 77.31 92 TYR A O 1
ATOM 703 N N . SER A 1 93 ? -15.182 -15.766 14.115 1.00 66.94 93 SER A N 1
ATOM 704 C CA . SER A 1 93 ? -16.582 -15.654 13.678 1.00 66.94 93 SER A CA 1
ATOM 705 C C . SER A 1 93 ? -16.961 -14.258 13.163 1.00 66.94 93 SER A C 1
ATOM 707 O O . SER A 1 93 ? -16.598 -13.244 13.760 1.00 66.94 93 SER A O 1
ATOM 709 N N . PHE A 1 94 ? -17.764 -14.245 12.092 1.00 57.59 94 PHE A N 1
ATOM 710 C CA . PHE A 1 94 ? -18.381 -13.075 11.453 1.00 57.59 94 PHE A CA 1
ATOM 711 C C . PHE A 1 94 ? -19.925 -13.071 11.550 1.00 57.59 94 PHE A C 1
ATOM 713 O O . PHE A 1 94 ? -20.565 -12.274 10.876 1.00 57.59 94 PHE A O 1
ATOM 720 N N . SER A 1 95 ? -20.519 -13.994 12.322 1.00 55.53 95 SER A N 1
ATOM 721 C CA . SER A 1 95 ? -21.957 -14.327 12.419 1.00 55.53 95 SER A CA 1
ATOM 722 C C . SER A 1 95 ? -22.943 -13.370 11.706 1.00 55.53 95 SER A C 1
ATOM 724 O O . SER A 1 95 ? -23.323 -12.348 12.277 1.00 55.53 95 SER A O 1
ATOM 726 N N . GLY A 1 96 ? -23.400 -13.742 10.494 1.00 45.34 96 GLY A N 1
ATOM 727 C CA . GLY A 1 96 ? -24.455 -13.037 9.736 1.00 45.34 96 GLY A CA 1
ATOM 728 C C . GLY A 1 96 ? -24.192 -12.746 8.245 1.00 45.34 96 GLY A C 1
ATOM 729 O O . GLY A 1 96 ? -25.090 -12.245 7.575 1.00 45.34 96 GLY A O 1
ATOM 730 N N . CYS A 1 97 ? -23.011 -13.039 7.688 1.00 38.19 97 CYS A N 1
ATOM 731 C CA . CYS A 1 97 ? -22.717 -12.760 6.268 1.00 38.19 97 CYS A CA 1
ATOM 732 C C . CYS A 1 97 ? -23.072 -13.923 5.315 1.00 38.19 97 CYS A C 1
ATOM 734 O O . CYS A 1 97 ? -22.949 -15.100 5.654 1.00 38.19 97 CYS A O 1
ATOM 736 N N . GLY A 1 98 ? -23.510 -13.575 4.099 1.00 36.66 98 GLY A N 1
ATOM 737 C CA . GLY A 1 98 ? -23.688 -14.505 2.977 1.00 36.66 98 GLY A CA 1
ATOM 738 C C . GLY A 1 98 ? -22.359 -14.987 2.372 1.00 36.66 98 GLY A C 1
ATOM 739 O O . GLY A 1 98 ? -21.289 -14.624 2.852 1.00 36.66 98 GLY A O 1
ATOM 740 N N . ALA A 1 99 ? -22.454 -15.829 1.333 1.00 29.72 99 ALA A N 1
ATOM 741 C CA . ALA A 1 99 ? -21.362 -16.610 0.733 1.00 29.72 99 ALA A CA 1
ATOM 742 C C . ALA A 1 99 ? -20.019 -15.854 0.554 1.00 29.72 99 ALA A C 1
ATOM 744 O O . ALA A 1 99 ? -20.021 -14.686 0.159 1.00 29.72 99 ALA A O 1
ATOM 745 N N . PRO A 1 100 ? -18.867 -16.517 0.791 1.00 35.12 100 PRO A N 1
ATOM 746 C CA . PRO A 1 100 ? -17.557 -15.882 0.711 1.00 35.12 100 PRO A CA 1
ATOM 747 C C . PRO A 1 100 ? -17.181 -15.524 -0.732 1.00 35.12 100 PRO A C 1
ATOM 749 O O . PRO A 1 100 ? -17.304 -16.338 -1.646 1.00 35.12 100 PRO A O 1
ATOM 752 N N . VAL A 1 101 ? -16.640 -14.320 -0.911 1.00 42.41 101 VAL A N 1
ATOM 753 C CA . VAL A 1 101 ? -15.940 -13.890 -2.127 1.00 42.41 101 VAL A CA 1
ATOM 754 C C . VAL A 1 101 ? -14.450 -13.794 -1.769 1.00 42.41 101 VAL A C 1
ATOM 756 O O . VAL A 1 101 ? -14.127 -13.242 -0.717 1.00 42.41 101 VAL A O 1
ATOM 759 N N . PRO A 1 102 ? -13.509 -14.330 -2.560 1.00 39.31 102 PRO A N 1
ATOM 760 C CA . PRO A 1 102 ? -12.084 -14.109 -2.315 1.00 39.31 102 PRO A CA 1
ATOM 761 C C . PRO A 1 102 ? -11.736 -12.643 -2.629 1.00 39.31 102 PRO A C 1
ATOM 763 O O . PRO A 1 102 ? -11.764 -12.252 -3.792 1.00 39.31 102 PRO A O 1
ATOM 766 N N . VAL A 1 103 ? -11.445 -11.811 -1.613 1.00 50.84 103 VAL A N 1
ATOM 767 C CA . VAL A 1 103 ? -11.272 -10.350 -1.816 1.00 50.84 103 VAL A CA 1
ATOM 768 C C . VAL A 1 103 ? -9.981 -9.727 -1.267 1.00 50.84 103 VAL A C 1
ATOM 770 O O . VAL A 1 103 ? -9.888 -8.508 -1.190 1.00 50.84 103 VAL A O 1
ATOM 773 N N . LEU A 1 104 ? -8.947 -10.494 -0.911 1.00 57.53 104 LEU A N 1
ATOM 774 C CA . LEU A 1 104 ? -7.708 -9.877 -0.396 1.00 57.53 104 LEU A CA 1
ATOM 775 C C . LEU A 1 104 ? -6.834 -9.228 -1.488 1.00 57.53 104 LEU A C 1
ATOM 777 O O . LEU A 1 104 ? -6.071 -8.309 -1.188 1.00 57.53 104 LEU A O 1
ATOM 781 N N . ALA A 1 105 ? -6.983 -9.633 -2.754 1.00 54.62 105 ALA A N 1
ATOM 782 C CA . ALA A 1 105 ? -6.227 -9.053 -3.863 1.00 54.62 105 ALA A CA 1
ATOM 783 C C . ALA A 1 105 ? -6.508 -7.542 -4.010 1.00 54.62 105 ALA A C 1
ATOM 785 O O . ALA A 1 105 ? -7.659 -7.098 -4.091 1.00 54.62 105 ALA A O 1
ATOM 786 N N . GLY A 1 106 ? -5.436 -6.745 -4.018 1.00 67.75 106 GLY A N 1
ATOM 787 C CA . GLY A 1 106 ? -5.484 -5.284 -4.146 1.00 67.75 106 GLY A CA 1
ATOM 788 C C . GLY A 1 106 ? -5.831 -4.511 -2.863 1.00 67.75 106 GLY A C 1
ATOM 789 O O . GLY A 1 106 ? -5.771 -3.283 -2.874 1.00 67.75 106 GLY A O 1
ATOM 790 N N . ILE A 1 107 ? -6.155 -5.174 -1.741 1.00 78.38 107 ILE A N 1
ATOM 791 C CA . ILE A 1 107 ? -6.422 -4.483 -0.467 1.00 78.38 107 ILE A CA 1
ATOM 792 C C . ILE A 1 107 ? -5.134 -4.305 0.333 1.00 78.38 107 ILE A C 1
ATOM 794 O O . ILE A 1 107 ? -4.382 -5.250 0.587 1.00 78.38 107 ILE A O 1
ATOM 798 N N . LYS A 1 108 ? -4.922 -3.094 0.859 1.00 81.31 108 LYS A N 1
ATOM 799 C CA . LYS A 1 108 ? -3.817 -2.809 1.777 1.00 81.31 108 LYS A CA 1
ATOM 800 C C . LYS A 1 108 ? -4.114 -3.247 3.232 1.00 81.31 108 LYS A C 1
ATOM 802 O O . LYS A 1 108 ? -4.112 -2.431 4.144 1.00 81.31 108 LYS A O 1
ATOM 807 N N . HIS A 1 109 ? -4.391 -4.539 3.451 1.00 89.12 109 HIS A N 1
ATOM 808 C CA . HIS A 1 109 ? -4.705 -5.124 4.773 1.00 89.12 109 HIS A CA 1
ATOM 809 C C . HIS A 1 109 ? -3.483 -5.289 5.701 1.00 89.12 109 HIS A C 1
ATOM 811 O O . HIS A 1 109 ? -2.345 -5.198 5.233 1.00 89.12 109 HIS A O 1
ATOM 817 N N . ASN A 1 110 ? -3.709 -5.584 6.990 1.00 89.62 110 ASN A N 1
ATOM 818 C CA . ASN A 1 110 ? -2.665 -5.726 8.021 1.00 89.62 110 ASN A CA 1
ATOM 819 C C . ASN A 1 110 ? -1.974 -7.103 8.040 1.00 89.62 110 ASN A C 1
ATOM 821 O O . ASN A 1 110 ? -0.905 -7.228 8.631 1.00 89.62 110 ASN A O 1
ATOM 825 N N . ASN A 1 111 ? -2.508 -8.111 7.339 1.00 88.88 111 ASN A N 1
ATOM 826 C CA . ASN A 1 111 ? -1.811 -9.384 7.111 1.00 88.88 111 ASN A CA 1
ATOM 827 C C . ASN A 1 111 ? -0.614 -9.188 6.165 1.00 88.88 111 ASN A C 1
ATOM 829 O O . ASN A 1 111 ? -0.740 -9.351 4.957 1.00 88.88 111 ASN A O 1
ATOM 833 N N . ARG A 1 112 ? 0.525 -8.745 6.710 1.00 90.56 112 ARG A N 1
ATOM 834 C CA . ARG A 1 112 ? 1.731 -8.341 5.960 1.00 90.56 112 ARG A CA 1
ATOM 835 C C . ARG A 1 112 ? 2.949 -9.221 6.209 1.00 90.56 112 ARG A C 1
ATOM 837 O O . ARG A 1 112 ? 4.066 -8.814 5.907 1.00 90.56 112 ARG A O 1
ATOM 844 N N . LEU A 1 113 ? 2.743 -10.424 6.745 1.00 90.69 113 LEU A N 1
ATOM 845 C CA . LEU A 1 113 ? 3.845 -11.336 7.039 1.00 90.69 113 LEU A CA 1
ATOM 846 C C . LEU A 1 113 ? 4.623 -11.714 5.771 1.00 90.69 113 LEU A C 1
ATOM 848 O O . LEU A 1 113 ? 5.844 -11.747 5.818 1.00 90.69 113 LEU A O 1
ATOM 852 N N . GLU A 1 114 ? 3.946 -11.888 4.631 1.00 86.12 114 GLU A N 1
ATOM 853 C CA . GLU A 1 114 ? 4.613 -12.096 3.337 1.00 86.12 114 GLU A CA 1
ATOM 854 C C . GLU A 1 114 ? 5.604 -10.967 3.031 1.00 86.12 114 GLU A C 1
ATOM 856 O O . GLU A 1 114 ? 6.765 -11.235 2.749 1.00 86.12 114 GLU A O 1
ATOM 861 N N . GLN A 1 115 ? 5.195 -9.700 3.177 1.00 87.25 115 GLN A N 1
ATOM 862 C CA . GLN A 1 115 ? 6.081 -8.558 2.925 1.00 87.25 115 GLN A CA 1
ATOM 863 C C . GLN A 1 115 ? 7.226 -8.465 3.941 1.00 87.25 115 GLN A C 1
ATOM 865 O O . GLN A 1 115 ? 8.326 -8.068 3.570 1.00 87.25 115 GLN A O 1
ATOM 870 N N . VAL A 1 116 ? 7.004 -8.858 5.199 1.00 88.12 116 VAL A N 1
ATOM 871 C CA . VAL A 1 116 ? 8.078 -8.931 6.205 1.00 88.12 116 VAL A CA 1
ATOM 872 C C . VAL A 1 116 ? 9.114 -9.986 5.815 1.00 88.12 116 VAL A C 1
ATOM 874 O O . VAL A 1 116 ? 10.309 -9.717 5.881 1.00 88.12 116 VAL A O 1
ATOM 877 N N . LEU A 1 117 ? 8.674 -11.167 5.374 1.00 90.31 117 LEU A N 1
ATOM 878 C CA . LEU A 1 117 ? 9.574 -12.240 4.944 1.00 90.31 117 LEU A CA 1
ATOM 879 C C . LEU A 1 117 ? 10.339 -11.869 3.668 1.00 90.31 117 LEU A C 1
ATOM 881 O O . LEU A 1 117 ? 11.535 -12.138 3.580 1.00 90.31 117 LEU A O 1
ATOM 885 N N . ILE A 1 118 ? 9.671 -11.209 2.720 1.00 87.06 118 ILE A N 1
ATOM 886 C CA . ILE A 1 118 ? 10.288 -10.671 1.503 1.00 87.06 118 ILE A CA 1
ATOM 887 C C . ILE A 1 118 ? 11.369 -9.640 1.863 1.00 87.06 118 ILE A C 1
ATOM 889 O O . ILE A 1 118 ? 12.501 -9.760 1.402 1.00 87.06 118 ILE A O 1
ATOM 893 N N . SER A 1 119 ? 11.065 -8.683 2.748 1.00 86.44 119 SER A N 1
ATOM 894 C CA . SER A 1 119 ? 12.036 -7.681 3.218 1.00 86.44 119 SER A CA 1
ATOM 895 C C . SER A 1 119 ? 13.234 -8.328 3.915 1.00 86.44 119 SER A C 1
ATOM 897 O O . SER A 1 119 ? 14.375 -7.993 3.622 1.00 86.44 119 SER A O 1
ATOM 899 N N . ALA A 1 120 ? 12.992 -9.303 4.794 1.00 87.69 120 ALA A N 1
ATOM 900 C CA . ALA A 1 120 ? 14.057 -10.007 5.506 1.00 87.69 120 ALA A CA 1
ATOM 901 C C . ALA A 1 120 ? 14.969 -10.821 4.570 1.00 87.69 120 ALA A C 1
ATOM 903 O O . ALA A 1 120 ? 16.131 -11.071 4.899 1.00 87.69 120 ALA A O 1
ATOM 904 N N . HIS A 1 121 ? 14.449 -11.268 3.422 1.00 87.56 121 HIS A N 1
ATOM 905 C CA . HIS A 1 121 ? 15.257 -11.887 2.377 1.00 8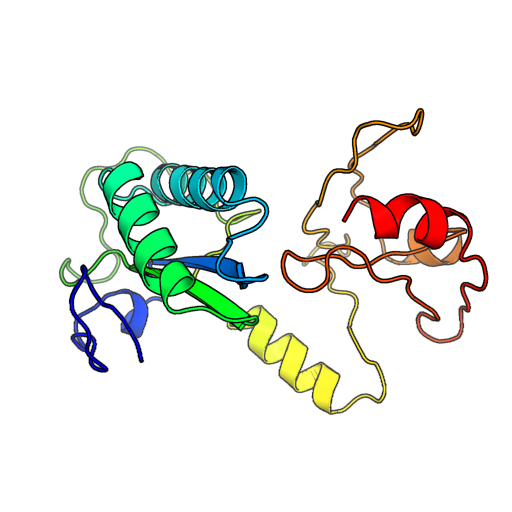7.56 121 HIS A CA 1
ATOM 906 C C . HIS A 1 121 ? 16.084 -10.839 1.623 1.00 87.56 121 HIS A C 1
ATOM 908 O O . HIS A 1 121 ? 17.290 -11.017 1.483 1.00 87.56 121 HIS A O 1
ATOM 914 N N . LEU A 1 122 ? 15.455 -9.732 1.215 1.00 87.00 122 LEU A N 1
ATOM 915 C CA . LEU A 1 122 ? 16.102 -8.628 0.504 1.00 87.00 122 LEU A CA 1
ATOM 916 C C . LEU A 1 122 ? 17.245 -7.992 1.308 1.00 87.00 122 LEU A C 1
ATOM 918 O O . LEU A 1 122 ? 18.276 -7.670 0.739 1.00 87.00 122 LEU A O 1
ATOM 922 N N . GLU A 1 123 ? 17.115 -7.867 2.630 1.00 87.19 123 GLU A N 1
ATOM 923 C CA . GLU A 1 123 ? 18.173 -7.334 3.508 1.00 87.19 123 GLU A CA 1
ATOM 924 C C . GLU A 1 123 ? 19.480 -8.147 3.479 1.00 87.19 123 GLU A C 1
ATOM 926 O O . GLU A 1 123 ? 20.520 -7.674 3.937 1.00 87.19 123 GLU A O 1
ATOM 931 N N . ARG A 1 124 ? 19.441 -9.383 2.968 1.00 87.38 124 ARG A N 1
ATOM 932 C CA . ARG A 1 124 ? 20.621 -10.243 2.786 1.00 87.38 124 ARG A CA 1
ATOM 933 C C . ARG A 1 124 ? 21.236 -10.115 1.392 1.00 87.38 124 ARG A C 1
ATOM 935 O O . ARG A 1 124 ? 22.278 -10.718 1.143 1.00 87.38 124 ARG A O 1
ATOM 942 N N . ASP A 1 125 ? 20.589 -9.364 0.511 1.00 85.50 125 ASP A N 1
ATOM 943 C CA . ASP A 1 125 ? 20.991 -9.086 -0.861 1.00 85.50 125 ASP A CA 1
ATOM 944 C C . ASP A 1 125 ? 21.548 -7.647 -0.964 1.00 85.50 125 ASP A C 1
ATOM 946 O O . ASP A 1 125 ? 21.333 -6.805 -0.094 1.00 85.50 125 ASP A O 1
ATOM 950 N N . ALA A 1 126 ? 22.295 -7.353 -2.027 1.00 85.75 126 ALA A N 1
ATOM 951 C CA . ALA A 1 126 ? 22.738 -6.005 -2.375 1.00 85.75 126 ALA A CA 1
ATOM 952 C C . ALA A 1 126 ? 21.677 -5.208 -3.166 1.00 85.75 126 ALA A C 1
ATOM 954 O O . ALA A 1 126 ? 21.878 -4.023 -3.456 1.00 85.75 126 ALA A O 1
ATOM 955 N N . ALA A 1 127 ? 20.569 -5.844 -3.558 1.00 84.88 127 ALA A N 1
ATOM 956 C CA . ALA A 1 127 ? 19.465 -5.193 -4.250 1.00 84.88 127 ALA A CA 1
ATOM 957 C C . ALA A 1 127 ? 18.734 -4.155 -3.367 1.00 84.88 127 ALA A C 1
ATOM 959 O O . ALA A 1 127 ? 18.669 -4.263 -2.147 1.00 84.88 127 ALA A O 1
ATOM 960 N N . HIS A 1 128 ? 18.156 -3.128 -4.004 1.00 85.81 128 HIS A N 1
ATOM 961 C CA . HIS A 1 128 ? 17.397 -2.070 -3.311 1.00 85.81 128 HIS A CA 1
ATOM 962 C C . HIS A 1 128 ? 15.900 -2.395 -3.174 1.00 85.81 128 HIS A C 1
ATOM 964 O O . HIS A 1 128 ? 15.214 -1.789 -2.357 1.00 85.81 128 HIS A O 1
ATOM 970 N N . GLU A 1 129 ? 15.396 -3.293 -4.019 1.00 87.56 129 GLU A N 1
ATOM 971 C CA . GLU A 1 129 ? 14.016 -3.781 -4.073 1.00 87.56 129 GLU A CA 1
ATOM 972 C C . GLU A 1 129 ? 14.012 -5.169 -4.727 1.00 87.56 129 GLU A C 1
ATOM 974 O O . GLU A 1 129 ? 15.012 -5.576 -5.324 1.00 87.56 129 GLU A O 1
ATOM 979 N N . THR A 1 130 ? 12.894 -5.884 -4.631 1.00 86.31 130 THR A N 1
ATOM 980 C CA . THR A 1 130 ? 12.749 -7.251 -5.137 1.00 86.31 130 THR A CA 1
ATOM 981 C C . THR A 1 130 ? 11.483 -7.439 -5.965 1.00 86.31 130 THR A C 1
ATOM 983 O O . THR A 1 130 ? 10.432 -6.855 -5.699 1.00 86.31 130 THR A O 1
ATOM 986 N N . LEU A 1 131 ? 11.590 -8.282 -6.990 1.00 85.31 131 LEU A N 1
ATOM 987 C CA . LEU A 1 131 ? 10.455 -8.700 -7.795 1.00 85.31 131 LEU A CA 1
ATOM 988 C C . LEU A 1 131 ? 9.722 -9.838 -7.081 1.00 85.31 131 LEU A C 1
ATOM 990 O O . LEU A 1 131 ? 10.305 -10.884 -6.798 1.00 85.31 131 LEU A O 1
ATOM 994 N N . VAL A 1 132 ? 8.432 -9.646 -6.814 1.00 84.38 132 VAL A N 1
ATOM 995 C CA . VAL A 1 132 ? 7.612 -10.628 -6.099 1.00 84.38 132 VAL A CA 1
ATOM 996 C C . VAL A 1 132 ? 6.625 -11.264 -7.064 1.00 84.38 132 VAL A C 1
ATOM 998 O O . VAL A 1 132 ? 5.777 -10.586 -7.648 1.00 84.38 132 VAL A O 1
ATOM 1001 N N . LEU A 1 133 ? 6.721 -12.582 -7.200 1.00 79.25 133 LEU A N 1
ATOM 1002 C CA . LEU A 1 133 ? 5.804 -13.373 -8.009 1.00 79.25 133 LEU A CA 1
ATOM 1003 C C . LEU A 1 133 ? 4.701 -13.966 -7.132 1.00 79.25 133 LEU A C 1
ATOM 1005 O O . LEU A 1 133 ? 4.913 -14.281 -5.959 1.00 79.25 133 LEU A O 1
ATOM 1009 N N . ASP A 1 134 ? 3.517 -14.131 -7.709 1.00 79.88 134 ASP A N 1
ATOM 1010 C CA . ASP A 1 134 ? 2.463 -14.934 -7.115 1.00 79.88 134 ASP A CA 1
ATOM 1011 C C . ASP A 1 134 ? 2.819 -16.434 -7.154 1.00 79.88 134 ASP A C 1
ATOM 1013 O O . ASP A 1 134 ? 3.816 -16.875 -7.730 1.00 79.88 134 ASP A O 1
ATOM 1017 N N . THR A 1 135 ? 1.965 -17.259 -6.551 1.00 78.88 135 THR A N 1
ATOM 1018 C CA . THR A 1 135 ? 2.166 -18.719 -6.505 1.00 78.88 135 THR A CA 1
ATOM 1019 C C . THR A 1 135 ? 2.065 -19.412 -7.869 1.00 78.88 135 THR A C 1
ATOM 1021 O O . THR A 1 135 ? 2.369 -20.599 -7.970 1.00 78.88 135 THR A O 1
ATOM 1024 N N . LYS A 1 136 ? 1.639 -18.696 -8.914 1.00 75.38 136 LYS A N 1
ATOM 1025 C CA . LYS A 1 136 ? 1.550 -19.169 -10.300 1.00 75.38 136 LYS A CA 1
ATOM 1026 C C . LYS A 1 136 ? 2.701 -18.645 -11.168 1.00 75.38 136 LYS A C 1
ATOM 1028 O O . LYS A 1 136 ? 2.765 -19.012 -12.338 1.00 75.38 136 LYS A O 1
ATOM 1033 N N . GLY A 1 137 ? 3.603 -17.835 -10.610 1.00 67.25 137 GLY A N 1
ATOM 1034 C CA . GLY A 1 137 ? 4.746 -17.249 -11.309 1.00 67.25 137 GLY A CA 1
ATOM 1035 C C . GLY A 1 137 ? 4.448 -15.938 -12.046 1.00 67.25 137 GLY A C 1
ATOM 1036 O O . GLY A 1 137 ? 5.330 -15.442 -12.741 1.00 67.25 137 GLY A O 1
ATOM 1037 N N . GLY A 1 138 ? 3.244 -15.371 -11.911 1.00 67.38 138 GLY A N 1
ATOM 1038 C CA . GLY A 1 138 ? 2.925 -14.041 -12.436 1.00 67.38 138 GLY A CA 1
ATOM 1039 C C . GLY A 1 138 ? 3.416 -12.943 -11.495 1.00 67.38 138 GLY A C 1
ATOM 1040 O O . GLY A 1 138 ? 3.391 -13.118 -10.279 1.00 67.38 138 GLY A O 1
ATOM 1041 N N . GLU A 1 139 ? 3.858 -11.801 -12.020 1.00 61.56 139 GLU A N 1
ATOM 1042 C CA . GLU A 1 139 ? 4.251 -10.671 -11.169 1.00 61.56 139 GLU A CA 1
ATOM 1043 C C . GLU A 1 139 ? 3.050 -10.132 -10.371 1.00 61.56 139 GLU A C 1
ATOM 1045 O O . GLU A 1 139 ? 1.991 -9.830 -10.927 1.00 61.56 139 GLU A O 1
ATOM 1050 N N . CYS A 1 140 ? 3.222 -9.950 -9.057 1.00 52.41 140 CYS A N 1
ATOM 1051 C CA . CYS A 1 140 ? 2.269 -9.209 -8.236 1.00 52.41 140 CYS A CA 1
ATOM 1052 C C . CYS A 1 140 ? 2.420 -7.698 -8.482 1.00 52.41 140 CYS A C 1
ATOM 1054 O O . CYS A 1 140 ? 2.932 -6.962 -7.637 1.00 52.41 140 CYS A O 1
ATOM 1056 N N . ALA A 1 141 ? 1.937 -7.207 -9.624 1.00 47.50 141 ALA A N 1
ATOM 1057 C CA . ALA A 1 141 ? 1.820 -5.773 -9.841 1.00 47.50 141 ALA A CA 1
ATOM 1058 C C . ALA A 1 141 ? 0.745 -5.201 -8.899 1.00 47.50 141 ALA A C 1
ATOM 1060 O O . ALA A 1 141 ? -0.457 -5.386 -9.090 1.00 47.50 141 ALA A O 1
ATOM 1061 N N . SER A 1 142 ? 1.163 -4.461 -7.869 1.00 45.03 142 SER A N 1
ATOM 1062 C CA . SER A 1 142 ? 0.268 -3.476 -7.257 1.00 45.03 142 SER A CA 1
ATOM 1063 C C . SER A 1 142 ? 0.104 -2.332 -8.257 1.00 45.03 142 SER A C 1
ATOM 1065 O O . SER A 1 142 ? 0.942 -1.442 -8.354 1.00 45.03 142 SER A O 1
ATOM 1067 N N . THR A 1 143 ? -0.924 -2.416 -9.098 1.00 45.12 143 THR A N 1
ATOM 1068 C CA . THR A 1 143 ? -1.160 -1.472 -10.194 1.00 45.12 143 THR A CA 1
ATOM 1069 C C . THR A 1 143 ? -1.295 -0.035 -9.698 1.00 45.12 143 THR A C 1
ATOM 1071 O O . THR A 1 143 ? -2.208 0.276 -8.931 1.00 45.12 143 THR A O 1
ATOM 1074 N N . ASN A 1 144 ? -0.448 0.854 -10.218 1.00 50.53 144 ASN A N 1
ATOM 1075 C CA . ASN A 1 144 ? -0.628 2.302 -10.159 1.00 50.53 144 ASN A CA 1
ATOM 1076 C C . ASN A 1 144 ? -0.830 2.797 -11.603 1.00 50.53 144 ASN A C 1
ATOM 1078 O O . ASN A 1 144 ? 0.076 2.721 -12.432 1.00 50.53 144 ASN A O 1
ATOM 1082 N N . LEU A 1 145 ? -2.050 3.233 -11.931 1.00 43.75 145 LEU A N 1
ATOM 1083 C CA . LEU A 1 145 ? -2.425 3.698 -13.271 1.00 43.75 145 LEU A CA 1
ATOM 1084 C C . LEU A 1 145 ? -1.902 5.117 -13.548 1.00 43.75 145 LEU A C 1
ATOM 1086 O O . LEU A 1 145 ? -2.126 6.026 -12.752 1.00 43.75 145 LEU A O 1
ATOM 1090 N N . PHE A 1 146 ? -1.323 5.330 -14.735 1.00 51.59 146 PHE A N 1
ATOM 1091 C CA . PHE A 1 146 ? -0.974 6.656 -15.262 1.00 51.59 146 PHE A CA 1
ATOM 1092 C C . PHE A 1 146 ? -1.741 6.954 -16.555 1.00 51.59 146 PHE A C 1
ATOM 1094 O O . PHE A 1 146 ? -1.268 6.688 -17.655 1.00 51.59 146 PHE A O 1
ATOM 1101 N N . TRP A 1 147 ? -2.924 7.554 -16.443 1.00 43.94 147 TRP A N 1
ATOM 1102 C CA . TRP A 1 147 ? -3.717 8.016 -17.587 1.00 43.94 147 TRP A CA 1
ATOM 1103 C C . TRP A 1 147 ? -3.580 9.534 -17.722 1.00 43.94 147 TRP A C 1
ATOM 1105 O O . TRP A 1 147 ? -4.131 10.248 -16.888 1.00 43.94 147 TRP A O 1
ATOM 1115 N N . ARG A 1 148 ? -2.866 10.034 -18.754 1.00 52.09 148 ARG A N 1
ATOM 1116 C CA . ARG A 1 148 ? -3.217 11.306 -19.447 1.00 52.09 148 ARG A CA 1
ATOM 1117 C C . ARG A 1 148 ? -2.359 11.766 -20.642 1.00 52.09 148 ARG A C 1
ATOM 1119 O O . ARG A 1 148 ? -2.536 12.906 -21.068 1.00 52.09 148 ARG A O 1
ATOM 1126 N N . ARG A 1 149 ? -1.426 10.981 -21.199 1.00 60.09 149 ARG A N 1
ATOM 1127 C CA . ARG A 1 149 ? -0.451 11.520 -22.186 1.00 60.09 149 ARG A CA 1
ATOM 1128 C C . ARG A 1 149 ? -0.267 10.730 -23.487 1.00 60.09 149 ARG A C 1
ATOM 1130 O O . ARG A 1 149 ? 0.818 10.730 -24.049 1.00 60.09 149 ARG A O 1
ATOM 1137 N N . GLY A 1 150 ? -1.324 10.091 -23.991 1.00 69.31 150 GLY A N 1
ATOM 1138 C CA . GLY A 1 150 ? -1.272 9.387 -25.284 1.00 69.31 150 GLY A CA 1
ATOM 1139 C C . GLY A 1 150 ? -0.593 8.014 -25.235 1.00 69.31 150 GLY A C 1
ATOM 1140 O O . GLY A 1 150 ? -0.336 7.424 -26.278 1.00 69.31 150 GLY A O 1
ATOM 1141 N N . TYR A 1 151 ? -0.333 7.498 -24.032 1.00 74.94 151 TYR A N 1
ATOM 1142 C CA . TYR A 1 151 ? 0.107 6.124 -23.816 1.00 74.94 151 TYR A CA 1
ATOM 1143 C C . TYR A 1 151 ? -1.101 5.185 -23.772 1.00 74.94 151 TYR A C 1
ATOM 1145 O O . TYR A 1 151 ? -2.100 5.489 -23.115 1.00 74.94 151 TYR A O 1
ATOM 1153 N N . ALA A 1 152 ? -0.997 4.042 -24.452 1.00 79.12 152 ALA A N 1
ATOM 1154 C CA . ALA A 1 152 ? -1.917 2.931 -24.259 1.00 79.12 152 ALA A CA 1
ATOM 1155 C C . ALA A 1 152 ? -1.567 2.220 -22.947 1.00 79.12 152 ALA A C 1
ATOM 1157 O O . ALA A 1 152 ? -0.399 1.939 -22.683 1.00 79.12 152 ALA A O 1
ATOM 1158 N N . LEU A 1 153 ? -2.580 1.951 -22.128 1.00 79.19 153 LEU A N 1
ATOM 1159 C CA . LEU A 1 153 ? -2.423 1.269 -20.849 1.00 79.19 153 LEU A CA 1
ATOM 1160 C C . LEU A 1 153 ? -3.071 -0.104 -20.936 1.00 79.19 153 LEU A C 1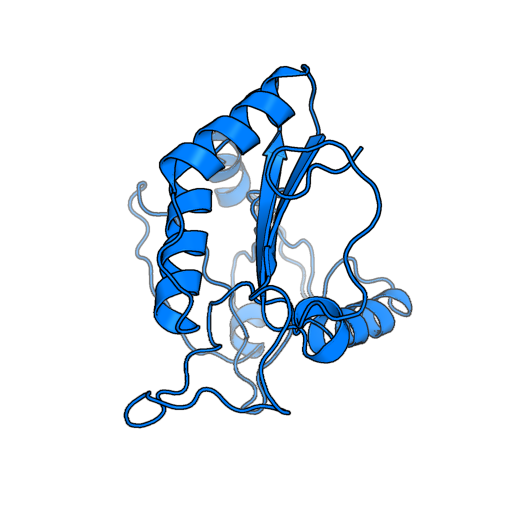
ATOM 1162 O O . LEU A 1 153 ? -4.202 -0.227 -21.409 1.00 79.19 153 LEU A O 1
ATOM 1166 N N . ALA A 1 154 ? -2.360 -1.110 -20.444 1.00 78.94 154 ALA A N 1
ATOM 1167 C CA . ALA A 1 154 ? -2.875 -2.454 -20.276 1.00 78.94 154 ALA A CA 1
ATOM 1168 C C . ALA A 1 154 ? -2.425 -2.987 -18.917 1.00 78.94 154 ALA A C 1
ATOM 1170 O O . ALA A 1 154 ? -1.256 -2.870 -18.553 1.00 78.94 154 ALA A O 1
ATOM 1171 N N . GLU A 1 155 ? -3.364 -3.567 -18.181 1.00 81.06 155 GLU A N 1
ATOM 1172 C CA . GLU A 1 155 ? -3.054 -4.433 -17.053 1.00 81.06 155 GLU A CA 1
ATOM 1173 C C . GLU A 1 155 ? -2.862 -5.843 -17.611 1.00 81.06 155 GLU A C 1
ATOM 1175 O O . GLU A 1 155 ? -3.725 -6.357 -18.327 1.00 81.06 155 GLU A O 1
ATOM 1180 N N . VAL A 1 156 ? -1.699 -6.436 -17.356 1.00 78.75 156 VAL A N 1
ATOM 1181 C CA . VAL A 1 156 ? -1.312 -7.730 -17.921 1.00 78.75 156 VAL A CA 1
ATOM 1182 C C . VAL A 1 156 ? -0.804 -8.646 -16.817 1.00 78.75 156 VAL A C 1
ATOM 1184 O O . VAL A 1 156 ? -0.134 -8.198 -15.892 1.00 78.75 156 VAL A O 1
ATOM 1187 N N . ALA A 1 157 ? -1.113 -9.936 -16.926 1.00 77.06 157 ALA A N 1
ATOM 1188 C CA . ALA A 1 157 ? -0.523 -10.975 -16.092 1.00 77.06 157 ALA A CA 1
ATOM 1189 C C . ALA A 1 157 ? 0.593 -11.646 -16.898 1.00 77.06 157 ALA A C 1
ATOM 1191 O O . ALA A 1 157 ? 0.322 -12.475 -17.767 1.00 77.06 157 ALA A O 1
ATOM 1192 N N . VAL A 1 158 ? 1.833 -11.234 -16.649 1.00 78.00 158 VAL A N 1
ATOM 1193 C CA . VAL A 1 158 ? 3.032 -11.747 -17.324 1.00 78.00 158 VAL A CA 1
ATOM 1194 C C . VAL A 1 158 ? 4.049 -12.215 -16.289 1.00 78.00 158 VAL A C 1
ATOM 1196 O O . VAL A 1 158 ? 4.024 -11.763 -15.141 1.00 78.00 158 VAL A O 1
ATOM 1199 N N . GLY A 1 159 ? 4.908 -13.153 -16.681 1.00 78.12 159 GLY A N 1
ATOM 1200 C CA . GLY A 1 159 ? 6.027 -13.569 -15.852 1.00 78.12 159 GLY A CA 1
ATOM 1201 C C . GLY A 1 159 ? 7.187 -12.565 -15.905 1.00 78.12 159 GLY A C 1
ATOM 1202 O O . GLY A 1 159 ? 7.183 -11.627 -16.717 1.00 78.12 159 GLY A O 1
ATOM 1203 N N . PRO A 1 160 ? 8.206 -12.759 -15.050 1.00 82.88 160 PRO A N 1
ATOM 1204 C CA . PRO A 1 160 ? 9.370 -11.876 -14.958 1.00 82.88 160 PRO A CA 1
ATOM 1205 C C . PRO A 1 160 ? 10.146 -11.756 -16.279 1.00 82.88 160 PRO A C 1
ATOM 1207 O O . PRO A 1 160 ? 10.809 -10.748 -16.523 1.00 82.88 160 PRO A O 1
ATOM 1210 N N . GLU A 1 161 ? 10.044 -12.747 -17.167 1.00 85.31 161 GLU A N 1
ATOM 1211 C CA . GLU A 1 161 ? 10.668 -12.741 -18.490 1.00 85.31 161 GLU A CA 1
ATOM 1212 C C . GLU A 1 161 ? 10.226 -11.559 -19.364 1.00 85.31 161 GLU A C 1
ATOM 1214 O O . GLU A 1 161 ? 11.008 -11.085 -20.192 1.00 85.31 161 GLU A O 1
ATOM 1219 N N . ALA A 1 162 ? 9.018 -11.025 -19.154 1.00 86.06 162 ALA A N 1
ATOM 1220 C CA . ALA A 1 162 ? 8.548 -9.846 -19.875 1.00 86.06 162 ALA A CA 1
ATOM 1221 C C . ALA A 1 162 ? 9.429 -8.616 -19.591 1.00 86.06 162 ALA A C 1
ATOM 1223 O O . ALA A 1 162 ? 9.690 -7.819 -20.499 1.00 86.06 162 ALA A O 1
ATOM 1224 N N . LEU A 1 163 ? 9.962 -8.501 -18.367 1.00 88.25 163 LEU A N 1
ATOM 1225 C CA . LEU A 1 163 ? 10.830 -7.395 -17.961 1.00 88.25 163 LEU A CA 1
ATOM 1226 C C . LEU A 1 163 ? 12.158 -7.408 -18.725 1.00 88.25 163 LEU A C 1
ATOM 1228 O O . LEU A 1 163 ? 12.657 -6.346 -19.086 1.00 88.25 163 LEU A O 1
ATOM 1232 N N . ALA A 1 164 ? 12.685 -8.585 -19.079 1.00 86.25 164 ALA A N 1
ATOM 1233 C CA . ALA A 1 164 ? 13.925 -8.698 -19.853 1.00 86.25 164 ALA A CA 1
ATOM 1234 C C . ALA A 1 164 ? 13.831 -8.009 -21.228 1.00 86.25 164 ALA A C 1
ATOM 1236 O O . ALA A 1 164 ? 14.828 -7.497 -21.747 1.00 86.25 164 ALA A O 1
ATOM 1237 N N . THR A 1 165 ? 12.624 -7.972 -21.799 1.00 87.00 165 THR A N 1
ATOM 1238 C CA . THR A 1 165 ? 12.334 -7.323 -23.086 1.00 87.00 165 THR A CA 1
ATOM 1239 C C . THR A 1 165 ? 11.822 -5.891 -22.953 1.00 87.00 165 THR A C 1
ATOM 1241 O O . THR A 1 165 ? 11.715 -5.195 -23.959 1.00 87.00 165 THR A O 1
ATOM 1244 N N . ALA A 1 166 ? 11.529 -5.429 -21.736 1.00 89.88 166 ALA A N 1
ATOM 1245 C CA . ALA A 1 166 ? 11.043 -4.080 -21.510 1.00 89.88 166 ALA A CA 1
ATOM 1246 C C . ALA A 1 166 ? 12.144 -3.043 -21.778 1.00 89.88 166 ALA A C 1
ATOM 1248 O O . ALA A 1 166 ? 13.296 -3.189 -21.359 1.00 89.88 166 ALA A O 1
ATOM 1249 N N . ASP A 1 167 ? 11.772 -1.939 -22.427 1.00 90.06 167 ASP A N 1
ATOM 1250 C CA . ASP A 1 167 ? 12.679 -0.804 -22.620 1.00 90.06 167 ASP A CA 1
ATOM 1251 C C . ASP A 1 167 ? 12.949 -0.063 -21.302 1.00 90.06 167 ASP A C 1
ATOM 1253 O O . ASP A 1 167 ? 14.013 0.528 -21.102 1.00 90.06 167 ASP A O 1
ATOM 1257 N N . LYS A 1 168 ? 11.943 -0.030 -20.418 1.00 89.50 168 LYS A N 1
ATOM 1258 C CA . LYS A 1 168 ? 11.920 0.749 -19.176 1.00 89.50 168 LYS A CA 1
ATOM 1259 C C . LYS A 1 168 ? 11.086 0.018 -18.133 1.00 89.50 168 LYS A C 1
ATOM 1261 O O . LYS A 1 168 ? 10.004 -0.466 -18.451 1.00 89.50 168 LYS A O 1
ATOM 1266 N N . VAL A 1 169 ? 11.552 0.028 -16.890 1.00 90.88 169 VAL A N 1
ATOM 1267 C CA . VAL A 1 169 ? 10.822 -0.518 -15.741 1.00 90.88 169 VAL A CA 1
ATOM 1268 C C . VAL A 1 169 ? 10.770 0.543 -14.646 1.00 90.88 169 VAL A C 1
ATOM 1270 O O . VAL A 1 169 ? 11.739 1.277 -14.425 1.00 90.88 169 VAL A O 1
ATOM 1273 N N . PHE A 1 170 ? 9.624 0.645 -13.979 1.00 90.19 170 PHE A N 1
ATOM 1274 C CA . PHE A 1 170 ? 9.370 1.613 -12.919 1.00 90.19 170 PHE A CA 1
ATOM 1275 C C . PHE A 1 170 ? 8.757 0.919 -11.714 1.00 90.19 170 PHE A C 1
ATOM 1277 O O . PHE A 1 170 ? 7.920 0.037 -11.871 1.00 90.19 170 PHE A O 1
ATOM 1284 N N . ILE A 1 171 ? 9.118 1.390 -10.526 1.00 88.19 171 ILE A N 1
ATOM 1285 C CA . ILE A 1 171 ? 8.425 1.068 -9.278 1.00 88.19 171 ILE A CA 1
ATOM 1286 C C . ILE A 1 171 ? 7.774 2.337 -8.733 1.00 88.19 171 ILE A C 1
ATOM 1288 O O . ILE A 1 171 ? 8.238 3.453 -8.989 1.00 88.19 171 ILE A O 1
ATOM 1292 N N . THR A 1 172 ? 6.670 2.190 -8.011 1.00 87.56 172 THR A N 1
ATOM 1293 C CA . THR A 1 172 ? 5.893 3.336 -7.532 1.00 87.56 172 THR A CA 1
ATOM 1294 C C . THR A 1 172 ? 5.099 2.984 -6.280 1.00 87.56 172 THR A C 1
ATOM 1296 O O . THR A 1 172 ? 4.560 1.887 -6.141 1.00 87.56 172 THR A O 1
ATOM 1299 N N . ASN A 1 173 ? 5.016 3.933 -5.353 1.00 88.44 173 ASN A N 1
ATOM 1300 C CA . ASN A 1 173 ? 4.083 3.925 -4.235 1.00 88.44 173 ASN A CA 1
ATO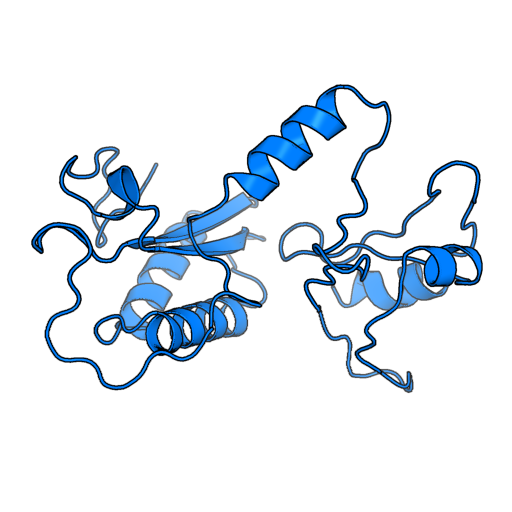M 1301 C C . ASN A 1 173 ? 3.744 5.375 -3.836 1.00 88.44 173 ASN A C 1
ATOM 1303 O O . ASN A 1 173 ? 4.267 6.324 -4.406 1.00 88.44 173 ASN A O 1
ATOM 1307 N N . ALA A 1 174 ? 2.878 5.574 -2.841 1.00 87.69 174 ALA A N 1
ATOM 1308 C CA . ALA A 1 174 ? 2.454 6.921 -2.438 1.00 87.69 174 ALA A CA 1
ATOM 1309 C C . ALA A 1 174 ? 3.576 7.806 -1.839 1.00 87.69 174 ALA A C 1
ATOM 1311 O O . ALA A 1 174 ? 3.388 9.012 -1.713 1.00 87.69 174 ALA A O 1
ATOM 1312 N N . LEU A 1 175 ? 4.717 7.228 -1.445 1.00 87.62 175 LEU A N 1
ATOM 1313 C CA . LEU A 1 175 ? 5.879 7.946 -0.901 1.00 87.62 175 LEU A CA 1
ATOM 1314 C C . LEU A 1 175 ? 6.951 8.199 -1.969 1.00 87.62 175 LEU A C 1
ATOM 1316 O O . LEU A 1 175 ? 7.559 9.266 -2.000 1.00 87.62 175 LEU A O 1
ATOM 1320 N N . LEU A 1 176 ? 7.157 7.214 -2.844 1.00 84.81 176 LEU A N 1
ATOM 1321 C CA . LEU A 1 176 ? 8.061 7.221 -3.988 1.00 84.81 176 LEU A CA 1
ATOM 1322 C C . LEU A 1 176 ? 7.206 7.166 -5.262 1.00 84.81 176 LEU A C 1
ATOM 1324 O O . LEU A 1 176 ? 6.946 6.075 -5.778 1.00 84.81 176 LEU A O 1
ATOM 1328 N N . PRO A 1 177 ? 6.707 8.313 -5.748 1.00 81.00 177 PRO A N 1
ATOM 1329 C CA . PRO A 1 177 ? 5.571 8.324 -6.662 1.00 81.00 177 PRO A CA 1
ATOM 1330 C C . PRO A 1 177 ? 5.917 7.748 -8.043 1.00 81.00 177 PRO A C 1
ATOM 1332 O O . PRO A 1 177 ? 5.074 7.090 -8.649 1.00 81.00 177 PRO A O 1
ATOM 1335 N N . ILE A 1 178 ? 7.171 7.860 -8.493 1.00 88.75 178 ILE A N 1
ATOM 1336 C CA . ILE A 1 178 ? 7.731 7.034 -9.569 1.00 88.75 178 ILE A CA 1
ATOM 1337 C C . ILE A 1 178 ? 9.256 6.941 -9.437 1.00 88.75 178 ILE A C 1
ATOM 1339 O O . ILE A 1 178 ? 9.929 7.952 -9.247 1.00 88.75 178 ILE A O 1
ATOM 1343 N N . VAL A 1 179 ? 9.817 5.736 -9.554 1.00 90.00 179 VAL A N 1
ATOM 1344 C CA . VAL A 1 179 ? 11.265 5.490 -9.483 1.00 90.00 179 VAL A CA 1
ATOM 1345 C C . VAL A 1 179 ? 11.686 4.598 -10.654 1.00 90.00 179 VAL A C 1
ATOM 1347 O O . VAL A 1 179 ? 11.108 3.526 -10.835 1.00 90.00 179 VAL A O 1
ATOM 1350 N N . PRO A 1 180 ? 12.678 5.007 -11.466 1.00 92.69 180 PRO A N 1
ATOM 1351 C CA . PRO A 1 180 ? 13.152 4.205 -12.581 1.00 92.69 180 PRO A CA 1
ATOM 1352 C C . PRO A 1 180 ? 14.079 3.100 -12.075 1.00 92.69 180 PRO A C 1
ATOM 1354 O O . PRO A 1 180 ? 15.054 3.364 -11.363 1.00 92.69 180 PRO A O 1
ATOM 1357 N N . VAL A 1 181 ? 13.817 1.868 -12.496 1.00 92.00 181 VAL A N 1
ATOM 1358 C CA . VAL A 1 181 ? 14.695 0.734 -12.210 1.00 92.00 181 VAL A CA 1
ATOM 1359 C C . VAL A 1 181 ? 15.949 0.854 -13.074 1.00 92.00 181 VAL A C 1
ATOM 1361 O O . VAL A 1 181 ? 15.875 1.068 -14.284 1.00 92.00 181 VAL A O 1
ATOM 1364 N N . LYS A 1 182 ? 17.128 0.768 -12.446 1.00 94.00 182 LYS A N 1
ATOM 1365 C CA . LYS A 1 182 ? 18.419 0.864 -13.150 1.00 94.00 182 LYS A CA 1
ATOM 1366 C C . LYS A 1 182 ? 18.866 -0.478 -13.717 1.00 94.00 182 LYS A C 1
ATOM 1368 O O . LYS A 1 182 ? 19.414 -0.512 -14.817 1.00 94.00 182 LYS A O 1
ATOM 1373 N N . ALA A 1 183 ? 18.649 -1.545 -12.960 1.00 92.75 183 ALA A N 1
ATOM 1374 C CA . ALA A 1 183 ? 18.972 -2.905 -13.345 1.00 92.75 183 ALA A CA 1
ATOM 1375 C C . ALA A 1 183 ? 18.072 -3.896 -12.600 1.00 92.75 183 ALA A C 1
ATOM 1377 O O . ALA A 1 183 ? 17.598 -3.581 -11.507 1.00 92.75 183 ALA A O 1
ATOM 1378 N N . ILE A 1 184 ? 17.855 -5.058 -13.207 1.00 90.56 184 ILE A N 1
ATOM 1379 C CA . ILE A 1 184 ? 17.300 -6.262 -12.580 1.00 90.56 184 ILE A CA 1
ATOM 1380 C C . ILE A 1 184 ? 18.274 -7.378 -12.938 1.00 90.56 184 ILE A C 1
ATOM 1382 O O . ILE A 1 184 ? 18.505 -7.607 -14.128 1.00 90.56 184 ILE A O 1
ATOM 1386 N N . ASP A 1 185 ? 18.869 -8.012 -11.932 1.00 89.44 185 ASP A N 1
ATOM 1387 C CA . ASP A 1 185 ? 19.996 -8.932 -12.100 1.00 89.44 185 ASP A CA 1
ATOM 1388 C C . ASP A 1 185 ? 21.061 -8.326 -13.042 1.00 89.44 185 ASP A C 1
ATOM 1390 O O . ASP A 1 185 ? 21.508 -7.194 -12.843 1.00 89.44 185 ASP A O 1
ATOM 1394 N N . GLU A 1 186 ? 21.412 -9.031 -14.119 1.00 89.88 186 GLU A N 1
ATOM 1395 C CA . GLU A 1 186 ? 22.397 -8.605 -15.122 1.00 89.88 186 GLU A CA 1
ATOM 1396 C C . GLU A 1 186 ? 21.831 -7.630 -16.180 1.00 89.88 186 GLU A C 1
ATOM 1398 O O . GLU A 1 186 ? 22.565 -7.081 -17.010 1.00 89.88 186 GLU A O 1
ATOM 1403 N N . ARG A 1 187 ? 20.508 -7.411 -16.217 1.00 91.38 187 ARG A N 1
ATOM 1404 C CA . ARG A 1 187 ? 19.861 -6.563 -17.229 1.00 91.38 187 ARG A CA 1
ATOM 1405 C C . ARG A 1 187 ? 19.843 -5.111 -16.779 1.00 91.38 187 ARG A C 1
ATOM 1407 O O . ARG A 1 187 ? 19.166 -4.754 -15.820 1.00 91.38 187 ARG A O 1
ATOM 1414 N N . HIS A 1 188 ? 20.486 -4.244 -17.556 1.00 94.94 188 HIS A N 1
ATOM 1415 C CA . HIS A 1 188 ? 20.473 -2.798 -17.338 1.00 94.94 188 HIS A CA 1
ATOM 1416 C C . HIS A 1 188 ? 19.413 -2.079 -18.181 1.00 94.94 188 HIS A C 1
ATOM 1418 O O . HIS A 1 188 ? 19.305 -2.293 -19.388 1.00 94.94 188 HIS A O 1
ATOM 1424 N N . TYR A 1 189 ? 18.705 -1.138 -17.556 1.00 93.12 189 TYR A N 1
ATOM 1425 C CA . TYR A 1 189 ? 17.769 -0.224 -18.211 1.00 93.12 189 TYR A CA 1
ATOM 1426 C C . TYR A 1 189 ? 18.376 1.176 -18.164 1.00 93.12 189 TYR A C 1
ATOM 1428 O O . TYR A 1 189 ? 18.431 1.791 -17.099 1.00 93.12 189 TYR A O 1
ATOM 1436 N N . ALA A 1 190 ? 18.868 1.695 -19.291 1.00 92.00 190 ALA A N 1
ATOM 1437 C CA . ALA A 1 190 ? 19.564 2.989 -19.336 1.00 92.00 190 ALA A CA 1
ATOM 1438 C C . ALA A 1 190 ? 18.633 4.180 -19.615 1.00 92.00 190 ALA A C 1
ATOM 1440 O O . ALA A 1 190 ? 18.912 5.299 -19.186 1.00 92.00 190 ALA A O 1
ATOM 1441 N N . ASP A 1 191 ? 17.519 3.952 -20.312 1.00 92.6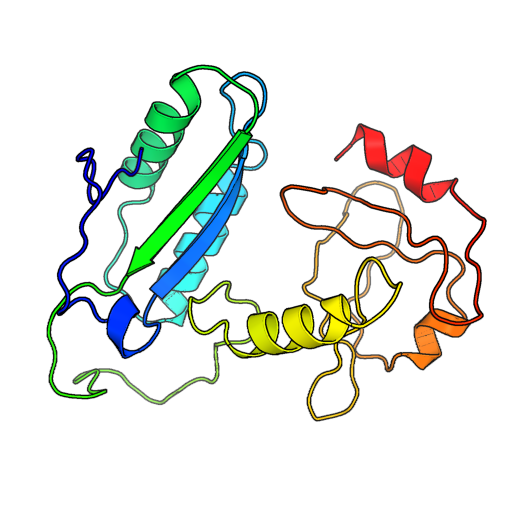2 191 ASP A N 1
ATOM 1442 C CA . ASP A 1 191 ? 16.638 5.023 -20.767 1.00 92.62 191 ASP A CA 1
ATOM 1443 C C . ASP A 1 191 ? 15.871 5.668 -19.592 1.00 92.62 191 ASP A C 1
ATOM 1445 O O . ASP A 1 191 ? 15.261 4.994 -18.756 1.00 92.62 191 ASP A O 1
ATOM 1449 N N . ARG A 1 192 ? 15.920 7.003 -19.511 1.00 93.31 192 ARG A N 1
ATOM 1450 C CA . ARG A 1 192 ? 15.235 7.834 -18.503 1.00 93.31 192 ARG A CA 1
ATOM 1451 C C . ARG A 1 192 ? 14.249 8.827 -19.114 1.00 93.31 192 ARG A C 1
ATOM 1453 O O . ARG A 1 192 ? 13.678 9.632 -18.388 1.00 93.31 192 ARG A O 1
ATOM 1460 N N . THR A 1 193 ? 14.017 8.783 -20.422 1.00 91.19 193 THR A N 1
ATOM 1461 C CA . THR A 1 193 ? 13.157 9.740 -21.137 1.00 91.19 193 THR A CA 1
ATOM 1462 C C . THR A 1 193 ? 11.750 9.796 -20.551 1.00 91.19 193 THR A C 1
ATOM 1464 O O . THR A 1 193 ? 11.275 10.871 -20.195 1.00 91.19 193 THR A O 1
ATOM 1467 N N . LEU A 1 194 ? 11.111 8.638 -20.365 1.00 87.62 194 LEU A N 1
ATOM 1468 C CA . LEU A 1 194 ? 9.768 8.563 -19.790 1.00 87.62 194 LEU A CA 1
ATOM 1469 C C . LEU A 1 194 ? 9.753 8.947 -18.302 1.00 87.62 194 LEU A C 1
ATOM 1471 O O . LEU A 1 194 ? 8.841 9.645 -17.874 1.00 87.62 194 LEU A O 1
ATOM 1475 N N . TYR A 1 195 ? 10.788 8.585 -17.531 1.00 89.69 195 TYR A N 1
ATOM 1476 C CA . TYR A 1 195 ? 10.932 9.032 -16.138 1.00 89.69 195 TYR A CA 1
ATOM 1477 C C . TYR A 1 195 ? 10.897 10.561 -16.039 1.00 89.69 195 TYR A C 1
ATOM 1479 O O . TYR A 1 195 ? 10.104 11.114 -15.285 1.00 89.69 195 TYR A O 1
ATOM 1487 N N . LEU A 1 196 ? 11.722 11.244 -16.839 1.00 90.88 196 LEU A N 1
ATOM 1488 C CA . LEU A 1 196 ? 11.833 12.704 -16.831 1.00 90.88 196 LEU A CA 1
ATOM 1489 C C . LEU A 1 196 ? 10.532 13.396 -17.265 1.00 90.88 196 LEU A C 1
ATOM 1491 O O . LEU A 1 196 ? 10.281 14.530 -16.866 1.00 90.88 196 LEU A O 1
ATOM 1495 N N . GLN A 1 197 ? 9.694 12.720 -18.056 1.00 87.81 197 GLN A N 1
ATOM 1496 C CA . GLN A 1 197 ? 8.372 13.217 -18.441 1.00 87.81 197 GLN A CA 1
ATOM 1497 C C . GLN A 1 197 ? 7.306 13.006 -17.358 1.00 87.81 197 GLN A C 1
ATOM 1499 O O . GLN A 1 197 ? 6.392 13.826 -17.254 1.00 87.81 197 GLN A O 1
ATOM 1504 N N . LEU A 1 198 ? 7.385 11.902 -16.606 1.00 85.81 198 LEU A N 1
ATOM 1505 C CA . LEU A 1 198 ? 6.382 11.514 -15.610 1.00 85.81 198 LEU A CA 1
ATOM 1506 C C . LEU A 1 198 ? 6.660 12.110 -14.229 1.00 85.81 198 LEU A C 1
ATOM 1508 O O . LEU A 1 198 ? 5.719 12.542 -13.573 1.00 85.81 198 LEU A O 1
ATOM 1512 N N . TYR A 1 199 ? 7.924 12.173 -13.805 1.00 87.50 199 TYR A N 1
ATOM 1513 C CA . TYR A 1 199 ? 8.311 12.607 -12.460 1.00 87.50 199 TYR A CA 1
ATOM 1514 C C . TYR A 1 199 ? 7.761 13.988 -12.057 1.00 87.50 199 TYR A C 1
ATOM 1516 O O . TYR A 1 199 ? 7.257 14.099 -10.949 1.00 87.50 199 TYR A O 1
ATOM 1524 N N . PRO A 1 200 ? 7.739 15.025 -12.920 1.00 88.00 200 PRO A N 1
ATOM 1525 C CA . PRO A 1 200 ? 7.154 16.321 -12.550 1.00 88.00 200 PRO A CA 1
ATOM 1526 C C . PRO A 1 200 ? 5.630 16.309 -12.337 1.00 88.00 200 PRO A C 1
ATOM 1528 O O . PRO A 1 200 ? 5.068 17.321 -11.929 1.00 88.00 200 PRO A O 1
ATOM 1531 N N . LEU A 1 201 ? 4.947 15.216 -12.694 1.00 83.62 201 LEU A N 1
ATOM 1532 C CA . LEU A 1 201 ? 3.497 15.038 -12.540 1.00 83.62 201 LEU A CA 1
ATOM 1533 C C . LEU A 1 201 ? 3.131 14.195 -11.308 1.00 83.62 201 LEU A C 1
ATOM 1535 O O . LEU A 1 201 ? 1.945 13.979 -11.059 1.00 83.62 201 LEU A O 1
ATOM 1539 N N . CYS A 1 202 ? 4.145 13.662 -10.632 1.00 80.69 202 CYS A N 1
ATOM 1540 C CA . CYS A 1 202 ? 4.081 12.678 -9.561 1.00 80.69 202 CYS A CA 1
ATOM 1541 C C . CYS A 1 202 ? 4.372 13.349 -8.217 1.00 80.69 202 CYS A C 1
ATOM 1543 O O . CYS A 1 202 ? 3.661 13.026 -7.242 1.00 80.69 202 CYS A O 1
#

pLDDT: mean 82.17, std 14.14, range [29.72, 95.69]

Radius of gyration: 19.42 Å; chains: 1; bounding box: 47×41×49 Å

Secondary structure (DSSP, 8-state):
--EETTEE-S---TTBHHHHH--EEEEEEEEBTTB-TTHHHHHHHHHHHHHHTTPPPP-HHHHHHHHHHHHTT--SEEEEEEEE--B--STT---S--S-----TT--BS--HHHHHHHHHHTTSS-SS---B-TTS-B--------SSS---------THHHHH-S--EE--SSSS-EE--EETTEE----HHHHHHGGG-